Protein AF-A0A397FXL9-F1 (afdb_monomer_lite)

Structure (mmCIF, N/CA/C/O backbone):
data_AF-A0A397FXL9-F1
#
_entry.id   AF-A0A397FXL9-F1
#
loop_
_atom_site.group_PDB
_atom_site.id
_atom_site.type_symbol
_atom_site.label_atom_id
_atom_site.label_alt_id
_atom_site.label_comp_id
_atom_site.label_asym_id
_atom_site.label_entity_id
_atom_site.label_seq_id
_atom_site.pdbx_PDB_ins_code
_atom_site.Cartn_x
_atom_site.Cartn_y
_atom_site.Cartn_z
_atom_site.occupancy
_atom_site.B_iso_or_equiv
_atom_site.auth_seq_id
_atom_site.auth_comp_id
_atom_site.auth_asym_id
_atom_site.auth_atom_id
_atom_site.pdbx_PDB_model_num
ATOM 1 N N . MET A 1 1 ? 13.917 53.345 -38.073 1.00 45.22 1 MET A N 1
ATOM 2 C CA . MET A 1 1 ? 13.681 52.160 -37.223 1.00 45.22 1 MET A CA 1
ATOM 3 C C . MET A 1 1 ? 14.380 52.409 -35.897 1.00 45.22 1 MET A C 1
ATOM 5 O O . MET A 1 1 ? 15.598 52.529 -35.925 1.00 45.22 1 MET A O 1
ATOM 9 N N . PRO A 1 2 ? 13.649 52.619 -34.792 1.00 52.16 2 PRO A N 1
ATOM 10 C CA . PRO A 1 2 ? 14.261 52.795 -33.480 1.00 52.16 2 PRO A CA 1
ATOM 11 C C . PRO A 1 2 ? 14.625 51.429 -32.880 1.00 52.16 2 PRO A C 1
ATOM 13 O O . PRO A 1 2 ? 13.881 50.464 -33.050 1.00 52.16 2 PRO A O 1
ATOM 16 N N . ALA A 1 3 ? 15.785 51.359 -32.227 1.00 55.72 3 ALA A N 1
ATOM 17 C CA . ALA A 1 3 ? 16.211 50.206 -31.443 1.00 55.72 3 ALA A CA 1
ATOM 18 C C . ALA A 1 3 ? 15.435 50.159 -30.113 1.00 55.72 3 ALA A C 1
ATOM 20 O O . ALA A 1 3 ? 15.142 51.196 -29.520 1.00 55.72 3 ALA A O 1
ATOM 21 N N . ASP A 1 4 ? 15.060 48.950 -29.705 1.00 58.12 4 ASP A N 1
ATOM 22 C CA . ASP A 1 4 ? 14.329 48.623 -28.481 1.00 58.12 4 ASP A CA 1
ATOM 23 C C . ASP A 1 4 ? 15.270 48.685 -27.263 1.00 58.12 4 ASP A C 1
ATOM 25 O O . ASP A 1 4 ? 16.106 47.806 -27.070 1.00 58.12 4 ASP A O 1
ATOM 29 N N . ASP A 1 5 ? 15.135 49.744 -26.459 1.00 65.81 5 ASP A N 1
ATOM 30 C CA . ASP A 1 5 ? 15.946 50.016 -25.261 1.00 65.81 5 ASP A CA 1
ATOM 31 C C . ASP A 1 5 ? 15.221 49.631 -23.949 1.00 65.81 5 ASP A C 1
ATOM 33 O O . ASP A 1 5 ? 15.460 50.212 -22.887 1.00 65.81 5 ASP A O 1
ATOM 37 N N . SER A 1 6 ? 14.320 48.646 -23.980 1.00 59.00 6 SER A N 1
ATOM 38 C CA . SER A 1 6 ? 13.475 48.293 -22.826 1.00 59.00 6 SER A CA 1
ATOM 39 C C . SER A 1 6 ? 14.170 47.538 -21.674 1.00 59.00 6 SER A C 1
ATOM 41 O O . SER A 1 6 ? 13.500 47.163 -20.716 1.00 59.00 6 SER A O 1
ATOM 43 N N . ASN A 1 7 ? 15.497 47.346 -21.691 1.00 55.75 7 ASN A N 1
ATOM 44 C CA . ASN A 1 7 ? 16.215 46.615 -20.628 1.00 55.75 7 ASN A CA 1
ATOM 45 C C . ASN A 1 7 ? 17.626 47.150 -20.300 1.00 55.75 7 ASN A C 1
ATOM 47 O O . ASN A 1 7 ? 18.574 46.382 -20.138 1.00 55.75 7 ASN A O 1
ATOM 51 N N . LEU A 1 8 ? 17.791 48.469 -20.153 1.00 51.19 8 LEU A N 1
ATOM 52 C CA . LEU A 1 8 ? 19.055 49.055 -19.682 1.00 51.19 8 LEU A CA 1
ATOM 53 C C . LEU A 1 8 ? 18.906 49.733 -18.316 1.00 51.19 8 LEU A C 1
ATOM 55 O O . LEU A 1 8 ? 18.408 50.851 -18.200 1.00 51.19 8 LEU A O 1
ATOM 59 N N . VAL A 1 9 ? 19.423 49.071 -17.279 1.00 55.09 9 VAL A N 1
ATOM 60 C CA . VAL A 1 9 ? 19.578 49.638 -15.932 1.00 55.09 9 VAL A CA 1
ATOM 61 C C . VAL A 1 9 ? 20.903 50.404 -15.869 1.00 55.09 9 VAL A C 1
ATOM 63 O O . VAL A 1 9 ? 21.972 49.826 -16.055 1.00 55.09 9 VAL A O 1
ATOM 66 N N . ARG A 1 10 ? 20.851 51.719 -15.616 1.00 65.50 10 ARG A N 1
ATOM 67 C CA . ARG A 1 10 ? 22.039 52.585 -15.493 1.00 65.50 10 ARG A CA 1
ATOM 68 C C . ARG A 1 10 ? 22.239 53.001 -14.035 1.00 65.50 10 ARG A C 1
ATOM 70 O O . ARG A 1 10 ? 21.381 53.665 -13.462 1.00 65.50 10 ARG A O 1
ATOM 77 N N . HIS A 1 11 ? 23.385 52.653 -13.450 1.00 50.22 11 HIS A N 1
ATOM 78 C CA . HIS A 1 11 ? 23.774 53.076 -12.100 1.00 50.22 11 HIS A CA 1
ATOM 79 C C . HIS A 1 11 ? 24.731 54.280 -12.134 1.00 50.22 11 HIS A C 1
ATOM 81 O O . HIS A 1 11 ? 25.592 54.378 -13.009 1.00 50.22 11 HIS A O 1
ATOM 87 N N . ARG A 1 12 ? 24.590 55.194 -11.163 1.00 49.50 12 ARG A N 1
ATOM 88 C CA . ARG A 1 12 ? 25.445 56.386 -11.002 1.00 49.50 12 ARG A CA 1
ATOM 89 C C . ARG A 1 12 ? 26.799 56.005 -10.385 1.00 49.50 12 ARG A C 1
ATOM 91 O O . ARG A 1 12 ? 26.847 55.209 -9.448 1.00 49.50 12 ARG A O 1
ATOM 98 N N . ARG A 1 13 ? 27.895 56.576 -10.899 1.00 55.00 13 ARG A N 1
ATOM 99 C CA . ARG A 1 13 ? 29.269 56.348 -10.417 1.00 55.00 13 ARG A CA 1
ATOM 100 C C . ARG A 1 13 ? 29.468 57.073 -9.074 1.00 55.00 13 ARG A C 1
ATOM 102 O O . ARG A 1 13 ? 29.169 58.253 -8.957 1.00 55.00 13 ARG A O 1
ATOM 109 N N . ARG A 1 14 ? 29.930 56.349 -8.052 1.00 53.56 14 ARG A N 1
ATOM 110 C CA . ARG A 1 14 ? 29.998 56.773 -6.639 1.00 53.56 14 ARG A CA 1
ATOM 111 C C . ARG A 1 14 ? 31.252 57.614 -6.314 1.00 53.56 14 ARG A C 1
ATOM 113 O O . ARG A 1 14 ? 31.944 57.296 -5.357 1.00 53.56 14 ARG A O 1
ATOM 120 N N . LEU A 1 15 ? 31.598 58.609 -7.132 1.00 55.91 15 LEU A N 1
ATOM 121 C CA . LEU A 1 15 ? 32.841 59.387 -6.955 1.00 55.91 15 LEU A CA 1
ATOM 122 C C . LEU A 1 15 ? 32.700 60.907 -7.166 1.00 55.91 15 LEU A C 1
ATOM 124 O O . LEU A 1 15 ? 33.708 61.598 -7.163 1.00 55.91 15 LEU A O 1
ATOM 128 N N . ASP A 1 16 ? 31.473 61.432 -7.256 1.00 57.41 16 ASP A N 1
ATOM 129 C CA . ASP A 1 16 ? 31.221 62.866 -7.497 1.00 57.41 16 ASP A CA 1
ATOM 130 C C . ASP A 1 16 ? 30.593 63.593 -6.284 1.00 57.41 16 ASP A C 1
ATOM 132 O O . ASP A 1 16 ? 29.887 64.584 -6.445 1.00 57.41 16 ASP A O 1
ATOM 136 N N . LEU A 1 17 ? 30.794 63.095 -5.060 1.00 59.16 17 LEU A N 1
ATOM 137 C CA . LEU A 1 17 ? 30.312 63.744 -3.831 1.00 59.16 17 LEU A CA 1
ATOM 138 C C . LEU A 1 17 ? 31.457 63.850 -2.826 1.00 59.16 17 LEU A C 1
ATOM 140 O O . LEU A 1 17 ? 31.463 63.164 -1.809 1.00 59.16 17 LEU A O 1
ATOM 144 N N . ASP A 1 18 ? 32.434 64.686 -3.151 1.00 55.19 18 ASP A N 1
ATOM 145 C CA . ASP A 1 18 ? 33.393 65.198 -2.176 1.00 55.19 18 ASP A CA 1
ATOM 146 C C . ASP A 1 18 ? 33.528 66.714 -2.382 1.00 55.19 18 ASP A C 1
ATOM 148 O O . ASP A 1 18 ? 34.288 67.155 -3.250 1.00 55.19 18 ASP A O 1
ATOM 152 N N . PRO A 1 19 ? 32.723 67.541 -1.692 1.00 54.00 19 PRO A N 1
ATOM 153 C CA . PRO A 1 19 ? 33.048 68.943 -1.531 1.00 54.00 19 PRO A CA 1
ATOM 154 C C . PRO A 1 19 ? 34.065 69.039 -0.394 1.00 54.00 19 PRO A C 1
ATOM 156 O O . PRO A 1 19 ? 33.733 68.886 0.781 1.00 54.00 19 PRO A O 1
ATOM 159 N N . GLY A 1 20 ? 35.323 69.236 -0.779 1.00 47.94 20 GLY A N 1
ATOM 160 C CA . GLY A 1 20 ? 36.400 69.512 0.154 1.00 47.94 20 GLY A CA 1
ATOM 161 C C . GLY A 1 20 ? 36.176 70.803 0.944 1.00 47.94 20 GLY A C 1
ATOM 162 O O . GLY A 1 20 ? 35.567 71.739 0.439 1.00 47.94 20 GLY A O 1
ATOM 163 N N . ASN A 1 21 ? 36.748 70.793 2.150 1.00 50.12 21 ASN A N 1
ATOM 164 C CA . ASN A 1 21 ? 37.129 71.908 3.018 1.00 50.12 21 ASN A CA 1
ATOM 165 C C . ASN A 1 21 ? 36.200 73.121 3.082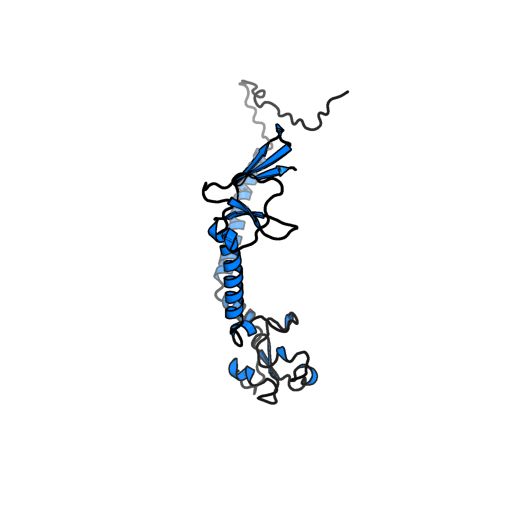 1.00 50.12 21 ASN A C 1
ATOM 167 O O . ASN A 1 21 ? 36.328 74.009 2.251 1.00 50.12 21 ASN A O 1
ATOM 171 N N . ASP A 1 22 ? 35.489 73.233 4.204 1.00 45.16 22 ASP A N 1
ATOM 172 C CA . ASP A 1 22 ? 35.195 74.515 4.840 1.00 45.16 22 ASP A CA 1
ATOM 173 C C . ASP A 1 22 ? 35.445 74.358 6.355 1.00 45.16 22 ASP A C 1
ATOM 175 O O . ASP A 1 22 ? 34.623 73.815 7.095 1.00 45.16 22 ASP A O 1
ATOM 179 N N . ASP A 1 23 ? 36.632 74.783 6.801 1.00 55.59 23 ASP A N 1
ATOM 180 C CA . ASP A 1 23 ? 36.770 75.385 8.126 1.00 55.59 23 ASP A CA 1
ATOM 181 C C . ASP A 1 23 ? 35.883 76.636 8.106 1.00 55.59 23 ASP A C 1
ATOM 183 O O . ASP A 1 23 ? 36.100 77.500 7.262 1.00 55.59 23 ASP A O 1
ATOM 187 N N . ASP A 1 24 ? 34.858 76.692 8.957 1.00 45.66 24 ASP A N 1
ATOM 188 C CA . ASP A 1 24 ? 34.503 77.870 9.758 1.00 45.66 24 ASP A CA 1
ATOM 189 C C . ASP A 1 24 ? 33.121 77.704 10.421 1.00 45.66 24 ASP A C 1
ATOM 191 O O . ASP A 1 24 ? 32.094 77.501 9.773 1.00 45.66 24 ASP A O 1
ATOM 195 N N . ASN A 1 25 ? 33.120 77.947 11.734 1.00 42.09 25 ASN A N 1
ATOM 196 C CA . ASN A 1 25 ? 32.020 78.501 12.524 1.00 42.09 25 ASN A CA 1
ATOM 197 C C . ASN A 1 25 ? 30.937 77.532 13.050 1.00 42.09 25 ASN A C 1
ATOM 199 O O . ASN A 1 25 ? 29.813 77.423 12.561 1.00 42.09 25 ASN A O 1
ATOM 203 N N . ASP A 1 26 ? 31.306 76.917 14.166 1.00 52.62 26 ASP A N 1
ATOM 204 C CA . ASP A 1 26 ? 30.512 76.471 15.306 1.00 52.62 26 ASP A CA 1
ATOM 205 C C . ASP A 1 26 ? 29.333 77.399 15.669 1.00 52.62 26 ASP A C 1
ATOM 207 O O . ASP A 1 26 ? 29.394 78.264 16.540 1.00 52.62 26 ASP A O 1
ATOM 211 N N . GLY A 1 27 ? 28.189 77.136 15.039 1.00 49.75 27 GLY A N 1
ATOM 212 C CA . GLY A 1 27 ? 26.872 77.396 15.606 1.00 49.75 27 GLY A CA 1
ATOM 213 C C . GLY A 1 27 ? 26.213 76.065 15.938 1.00 49.75 27 GLY A C 1
ATOM 214 O O . GLY A 1 27 ? 25.856 75.320 15.029 1.00 49.75 27 GLY A O 1
ATOM 215 N N . VAL A 1 28 ? 26.053 75.753 17.226 1.00 57.31 28 VAL A N 1
ATOM 216 C CA . VAL A 1 28 ? 25.242 74.613 17.676 1.00 57.31 28 VAL A CA 1
ATOM 217 C C . VAL A 1 28 ? 23.811 74.835 17.184 1.00 57.31 28 VAL A C 1
ATOM 219 O O . VAL A 1 28 ? 23.067 75.646 17.732 1.00 57.31 28 VAL A O 1
ATOM 222 N N . VAL A 1 29 ? 23.450 74.142 16.109 1.00 57.12 29 VAL A N 1
ATOM 223 C CA . VAL A 1 29 ? 22.066 73.931 15.700 1.00 57.12 29 VAL A CA 1
ATOM 224 C C . VAL A 1 29 ? 21.694 72.576 16.277 1.00 57.12 29 VAL A C 1
ATOM 226 O O . VAL A 1 29 ? 22.202 71.560 15.809 1.00 57.12 29 VAL A O 1
ATOM 229 N N . GLU A 1 30 ? 20.849 72.556 17.305 1.00 56.56 30 GLU A N 1
ATOM 230 C CA . GLU A 1 30 ? 20.219 71.316 17.761 1.00 56.56 30 GLU A CA 1
ATOM 231 C C . GLU A 1 30 ? 19.482 70.705 16.564 1.00 56.56 30 GLU A C 1
ATOM 233 O O . GLU A 1 30 ? 18.561 71.302 15.994 1.00 56.56 30 GLU A O 1
ATOM 238 N N . THR A 1 31 ? 19.966 69.552 16.102 1.00 60.62 31 THR A N 1
ATOM 239 C CA . THR A 1 31 ? 19.345 68.843 14.986 1.00 60.62 31 THR A CA 1
ATOM 240 C C . THR A 1 31 ? 18.265 67.910 15.533 1.00 60.62 31 THR A C 1
ATOM 242 O O . THR A 1 31 ? 18.474 67.306 16.581 1.00 60.62 31 THR A O 1
ATOM 245 N N . PRO A 1 32 ? 17.146 67.689 14.816 1.00 58.47 32 PRO A N 1
ATOM 246 C CA . PRO A 1 32 ? 16.094 66.742 15.222 1.00 58.47 32 PRO A CA 1
ATOM 247 C C . PRO A 1 32 ? 16.544 65.277 15.384 1.00 58.47 32 PRO A C 1
ATOM 249 O O . PRO A 1 32 ? 15.714 64.403 15.624 1.00 58.47 32 PRO A O 1
ATOM 252 N N . LEU A 1 33 ? 17.828 64.986 15.158 1.00 58.81 33 LEU A N 1
ATOM 253 C CA . LEU A 1 33 ? 18.421 63.675 15.370 1.00 58.81 33 LEU A CA 1
ATOM 254 C C . LEU A 1 33 ? 18.677 63.423 16.861 1.00 58.81 33 LEU A C 1
ATOM 256 O O . LEU A 1 33 ? 18.361 62.319 17.292 1.00 58.81 33 LEU A O 1
ATOM 260 N N . ASP A 1 34 ? 19.089 64.430 17.647 1.00 61.75 34 ASP A N 1
ATOM 261 C CA . ASP A 1 34 ? 19.403 64.281 19.084 1.00 61.75 34 ASP A CA 1
ATOM 262 C C . ASP A 1 34 ? 18.190 63.797 19.908 1.00 61.75 34 ASP A C 1
ATOM 264 O O . ASP A 1 34 ? 18.305 62.875 20.718 1.00 61.75 34 ASP A O 1
ATOM 268 N N . ASP A 1 35 ? 16.989 64.313 19.619 1.00 65.06 35 ASP A N 1
ATOM 269 C CA . ASP A 1 35 ? 15.743 63.892 20.284 1.00 65.06 35 ASP A CA 1
ATOM 270 C C . ASP A 1 35 ? 15.418 62.404 20.049 1.00 65.06 35 ASP A C 1
ATOM 272 O O . ASP A 1 35 ? 14.833 61.723 20.900 1.00 65.06 35 ASP A O 1
ATOM 276 N N . ALA A 1 36 ? 15.777 61.880 18.873 1.00 67.56 36 ALA A N 1
ATOM 277 C CA . ALA A 1 36 ? 15.547 60.484 18.522 1.00 67.56 36 ALA A CA 1
ATOM 278 C C . ALA A 1 36 ? 16.545 59.555 19.226 1.00 67.56 36 ALA A C 1
ATOM 280 O O . ALA A 1 36 ? 16.184 58.429 19.578 1.00 67.56 36 ALA A O 1
ATOM 281 N N . GLU A 1 37 ? 17.773 60.013 19.464 1.00 70.44 37 GLU A N 1
ATOM 282 C CA . GLU A 1 37 ? 18.796 59.235 20.166 1.00 70.44 37 GLU A CA 1
ATOM 283 C C . GLU A 1 37 ? 18.433 59.097 21.646 1.00 70.44 37 GLU A C 1
ATOM 285 O O . GLU A 1 37 ? 18.468 57.987 22.181 1.00 70.44 37 GLU A O 1
ATOM 290 N N . ASP A 1 38 ? 17.959 60.173 22.277 1.00 72.38 38 ASP A N 1
ATOM 291 C CA . ASP A 1 38 ? 17.501 60.153 23.669 1.00 72.38 38 ASP A CA 1
ATOM 292 C C . ASP A 1 38 ? 16.297 59.228 23.871 1.00 72.38 38 ASP A C 1
ATOM 294 O O . ASP A 1 38 ? 16.240 58.468 24.844 1.00 72.38 38 ASP A O 1
ATOM 298 N N . LEU A 1 39 ? 15.358 59.203 22.921 1.00 70.81 39 LEU A N 1
ATOM 299 C CA . LEU A 1 39 ? 14.259 58.236 22.910 1.00 70.81 39 LEU A CA 1
ATOM 300 C C . LEU A 1 39 ? 14.781 56.795 22.784 1.00 70.81 39 LEU A C 1
ATOM 302 O O . LEU A 1 39 ? 14.348 55.904 23.517 1.00 70.81 39 LEU A O 1
ATOM 306 N N . VAL A 1 40 ? 15.735 56.529 21.895 1.00 81.88 40 VAL A N 1
ATOM 307 C CA . VAL A 1 40 ? 16.280 55.174 21.737 1.00 81.88 40 VAL A CA 1
ATOM 308 C C . VAL A 1 40 ? 17.011 54.733 23.005 1.00 81.88 40 VAL A C 1
ATOM 310 O O . VAL A 1 40 ? 16.721 53.654 23.518 1.00 81.88 40 VAL A O 1
ATOM 313 N N . TRP A 1 41 ? 17.895 55.552 23.568 1.00 80.00 41 TRP A N 1
ATOM 314 C CA . TRP A 1 41 ? 18.677 55.180 24.749 1.00 80.00 41 TRP A CA 1
ATOM 315 C C . TRP A 1 41 ? 17.849 55.097 26.041 1.00 80.00 41 TRP A C 1
ATOM 317 O O . TRP A 1 41 ? 18.211 54.331 26.935 1.00 80.00 41 TRP A O 1
ATOM 327 N N . THR A 1 42 ? 16.708 55.788 26.133 1.00 82.38 42 THR A N 1
ATOM 328 C CA . THR A 1 42 ? 15.774 55.659 27.270 1.00 82.38 42 THR A CA 1
ATOM 329 C C . THR A 1 42 ? 14.829 54.460 27.147 1.00 82.38 42 THR A C 1
ATOM 331 O O . THR A 1 42 ? 14.622 53.738 28.128 1.00 82.38 42 THR A O 1
ATOM 334 N N . TRP A 1 43 ? 14.275 54.188 25.962 1.00 88.38 43 TRP A N 1
ATOM 335 C CA . TRP A 1 43 ? 13.288 53.115 25.776 1.00 88.38 43 TRP A CA 1
ATOM 336 C C . TRP A 1 43 ? 13.905 51.745 25.469 1.00 88.38 43 TRP A C 1
ATOM 338 O O . TRP A 1 43 ? 13.322 50.722 25.834 1.00 88.38 43 TRP A O 1
ATOM 348 N N . LEU A 1 44 ? 15.093 51.687 24.860 1.00 88.00 44 LEU A N 1
ATOM 349 C CA . LEU A 1 44 ? 15.805 50.436 24.578 1.00 88.00 44 LEU A CA 1
ATOM 350 C C . LEU A 1 44 ? 16.086 49.587 25.836 1.00 88.00 44 LEU A C 1
ATOM 352 O O . LEU A 1 44 ? 15.763 48.396 25.809 1.00 88.00 44 LEU A O 1
ATOM 356 N N . PRO A 1 45 ? 16.618 50.123 26.956 1.00 93.25 45 PRO A N 1
ATOM 357 C CA . PRO A 1 45 ? 16.822 49.321 28.162 1.00 93.25 45 PRO A CA 1
ATOM 358 C C . PRO A 1 45 ? 15.497 48.843 28.769 1.00 93.25 45 PRO A C 1
ATOM 360 O O . PRO A 1 45 ? 15.413 47.699 29.214 1.00 93.25 45 PRO A O 1
ATOM 363 N N . LEU A 1 46 ? 14.438 49.660 28.731 1.00 91.06 46 LEU A N 1
ATOM 364 C CA . LEU A 1 46 ? 13.106 49.262 29.203 1.00 91.06 46 LEU A CA 1
ATOM 365 C C . LEU A 1 46 ? 12.521 48.120 28.361 1.00 91.06 46 LEU A C 1
ATOM 367 O O . LEU A 1 46 ? 11.979 47.162 28.915 1.00 91.06 46 LEU A O 1
ATOM 371 N N . ALA A 1 47 ? 12.679 48.176 27.038 1.00 92.50 47 ALA A N 1
ATOM 372 C CA . ALA A 1 47 ? 12.246 47.119 26.131 1.00 92.50 47 ALA A CA 1
ATOM 373 C C . ALA A 1 47 ? 13.031 45.814 26.349 1.00 92.50 47 ALA A C 1
ATOM 375 O O . ALA A 1 47 ? 12.436 44.735 26.374 1.00 92.50 47 ALA A O 1
ATOM 376 N N . LEU A 1 48 ? 14.348 45.897 26.570 1.00 93.38 48 LEU A N 1
ATOM 377 C CA . LEU A 1 48 ? 15.183 44.730 26.871 1.00 93.38 48 LEU A CA 1
ATOM 378 C C . LEU A 1 48 ? 14.825 44.094 28.220 1.00 93.38 48 LEU A C 1
ATOM 380 O O . LEU A 1 48 ? 14.757 42.869 28.315 1.00 93.38 48 LEU A O 1
ATOM 384 N N . VAL A 1 49 ? 14.536 44.901 29.247 1.00 95.25 49 VAL A N 1
ATOM 385 C CA . VAL A 1 49 ? 14.062 44.401 30.547 1.00 95.25 49 VAL A CA 1
ATOM 386 C C . VAL A 1 49 ? 12.692 43.736 30.406 1.00 95.25 49 VAL A C 1
ATOM 388 O O . VAL A 1 49 ? 12.503 42.630 30.909 1.00 95.25 49 VAL A O 1
ATOM 391 N N . ALA A 1 50 ? 11.751 44.346 29.679 1.00 95.12 50 ALA A N 1
ATOM 392 C CA . ALA A 1 50 ? 10.442 43.746 29.425 1.00 95.12 50 ALA A CA 1
ATOM 393 C C . ALA A 1 50 ? 10.565 42.405 28.683 1.00 95.12 50 ALA A C 1
ATOM 395 O O . ALA A 1 50 ? 9.938 41.418 29.073 1.00 95.12 50 ALA A O 1
ATOM 396 N N . PHE A 1 51 ? 11.426 42.337 27.664 1.00 95.19 51 PHE A N 1
ATOM 397 C CA . PHE A 1 51 ? 11.706 41.097 26.947 1.00 95.19 51 PHE A CA 1
ATOM 398 C C . PHE A 1 51 ? 12.332 40.034 27.860 1.00 95.19 51 PHE A C 1
ATOM 400 O O . PHE A 1 51 ? 11.904 38.882 27.832 1.00 95.19 51 PHE A O 1
ATOM 407 N N . ALA A 1 52 ? 13.285 40.411 28.718 1.00 94.75 52 ALA A N 1
ATOM 408 C CA . ALA A 1 52 ? 13.891 39.498 29.684 1.00 94.75 52 ALA A CA 1
ATOM 409 C C . ALA A 1 52 ? 12.864 38.959 30.691 1.00 94.75 52 ALA A C 1
ATOM 411 O O . ALA A 1 52 ? 12.868 37.766 30.980 1.00 94.75 52 ALA A O 1
ATOM 412 N N . VAL A 1 53 ? 11.939 39.793 31.178 1.00 95.81 53 VAL A N 1
ATOM 413 C CA . VAL A 1 53 ? 10.849 39.363 32.071 1.00 95.81 53 VAL A CA 1
ATOM 414 C C . VAL A 1 53 ? 9.911 38.385 31.366 1.00 95.81 53 VAL A C 1
ATOM 416 O O . VAL A 1 53 ? 9.552 37.364 31.949 1.00 95.81 53 VAL A O 1
ATOM 419 N N . VAL A 1 54 ? 9.550 38.643 30.107 1.00 94.94 54 VAL A N 1
ATOM 420 C CA . VAL A 1 54 ? 8.718 37.721 29.317 1.00 94.94 54 VAL A CA 1
ATOM 421 C C . VAL A 1 54 ? 9.454 36.405 29.059 1.00 94.94 54 VAL A C 1
ATOM 423 O O . VAL A 1 54 ? 8.879 35.337 29.263 1.00 94.94 54 VAL A O 1
ATOM 426 N N . ALA A 1 55 ? 10.729 36.453 28.670 1.00 92.62 55 ALA A N 1
ATOM 427 C CA . ALA A 1 55 ? 11.535 35.267 28.406 1.00 92.62 55 ALA A CA 1
ATOM 428 C C . ALA A 1 55 ? 11.729 34.424 29.675 1.00 92.62 55 ALA A C 1
ATOM 430 O O . ALA A 1 55 ? 11.451 33.226 29.660 1.00 92.62 55 ALA A O 1
ATOM 431 N N . LEU A 1 56 ? 12.109 35.041 30.796 1.00 91.31 56 LEU A N 1
ATOM 432 C CA . LEU A 1 56 ? 12.288 34.353 32.076 1.00 91.31 56 LEU A CA 1
ATOM 433 C C . LEU A 1 56 ? 10.960 33.870 32.665 1.00 91.31 56 LEU A C 1
ATOM 435 O O . LEU A 1 56 ? 10.908 32.767 33.197 1.00 91.31 56 LEU A O 1
ATOM 439 N N . GLY A 1 57 ? 9.875 34.633 32.524 1.00 89.19 57 GLY A N 1
ATOM 440 C CA . GLY A 1 57 ? 8.531 34.211 32.921 1.00 89.19 57 GLY A CA 1
ATOM 441 C C . GLY A 1 57 ? 8.039 33.021 32.099 1.00 89.19 57 GLY A C 1
ATOM 442 O O . GLY A 1 57 ? 7.517 32.059 32.658 1.00 89.19 57 GLY A O 1
ATOM 443 N N . SER A 1 58 ? 8.281 33.033 30.784 1.00 83.94 58 SER A N 1
ATOM 444 C CA . SER A 1 58 ? 7.982 31.895 29.911 1.00 83.94 58 SER A CA 1
ATOM 445 C C . SER A 1 58 ? 8.828 30.676 30.276 1.00 83.94 58 SER A C 1
ATOM 447 O O . SER A 1 58 ? 8.292 29.580 30.397 1.00 83.94 58 SER A O 1
ATOM 449 N N . MET A 1 59 ? 10.120 30.860 30.558 1.00 82.31 59 MET A N 1
ATOM 450 C CA . MET A 1 59 ? 11.019 29.787 30.970 1.00 82.31 59 MET A CA 1
ATOM 451 C C . MET A 1 59 ? 10.656 29.238 32.352 1.00 82.31 59 MET A C 1
ATOM 453 O O . MET A 1 59 ? 10.728 28.033 32.548 1.00 82.31 59 MET A O 1
ATOM 457 N N . TYR A 1 60 ? 10.200 30.073 33.286 1.00 84.25 60 TYR A N 1
ATOM 458 C CA . TYR A 1 60 ? 9.681 29.642 34.586 1.00 84.25 60 TYR A CA 1
ATOM 459 C C . TYR A 1 60 ? 8.371 28.858 34.437 1.00 84.25 60 TYR A C 1
ATOM 461 O O . TYR A 1 60 ? 8.214 27.796 35.036 1.00 84.25 60 TYR A O 1
ATOM 469 N N . PHE A 1 61 ? 7.463 29.316 33.572 1.00 75.75 61 PHE A N 1
ATOM 470 C CA . PHE A 1 61 ? 6.226 28.602 33.257 1.00 75.75 61 PHE A CA 1
ATOM 471 C C . PHE A 1 61 ? 6.500 27.248 32.578 1.00 75.75 61 PHE A C 1
ATOM 473 O O . PHE A 1 61 ? 5.868 26.246 32.905 1.00 75.75 61 PHE A O 1
ATOM 480 N N . ILE A 1 62 ? 7.496 27.193 31.687 1.00 68.06 62 ILE A N 1
ATOM 481 C CA . ILE A 1 62 ? 7.970 25.959 31.043 1.00 68.06 62 ILE A CA 1
ATOM 482 C C . ILE A 1 62 ? 8.763 25.078 32.026 1.00 68.06 62 ILE A C 1
ATOM 484 O O . ILE A 1 62 ? 8.701 23.860 31.928 1.00 68.06 62 ILE A O 1
ATOM 488 N N . SER A 1 63 ? 9.485 25.642 32.997 1.00 65.56 63 SER A N 1
ATOM 489 C CA . SER A 1 63 ? 10.250 24.882 33.999 1.00 65.56 63 SER A CA 1
ATOM 490 C C . SER A 1 63 ? 9.372 24.338 35.128 1.00 65.56 63 SER A C 1
ATOM 492 O O . SER A 1 63 ? 9.738 23.345 35.746 1.00 65.56 63 SER A O 1
ATOM 494 N N . SER A 1 64 ? 8.196 24.922 35.376 1.00 61.91 64 SER A N 1
ATOM 495 C CA . SER A 1 64 ? 7.182 24.402 36.308 1.00 61.91 64 SER A CA 1
ATOM 496 C C . SER A 1 64 ? 6.432 23.161 35.765 1.00 61.91 64 SER A C 1
ATOM 498 O O . SER A 1 64 ? 5.407 22.749 36.316 1.00 61.91 64 SER A O 1
ATOM 500 N N . HIS A 1 65 ? 6.911 22.564 34.668 1.00 58.34 65 HIS A N 1
ATOM 501 C CA . HIS A 1 65 ? 6.247 21.534 33.861 1.00 58.34 65 HIS A CA 1
ATOM 502 C C . HIS A 1 65 ? 6.288 20.109 34.433 1.00 58.34 65 HIS A C 1
ATOM 504 O O . HIS A 1 65 ? 5.811 19.194 33.766 1.00 58.34 65 HIS A O 1
ATOM 510 N N . ASP A 1 66 ? 6.698 19.879 35.682 1.00 57.97 66 ASP A N 1
ATOM 511 C CA . ASP A 1 66 ? 6.476 18.559 36.307 1.00 57.97 66 ASP A CA 1
ATOM 512 C C . ASP A 1 66 ? 4.988 18.129 36.266 1.00 57.97 66 ASP A C 1
ATOM 514 O O . ASP A 1 66 ? 4.668 16.942 36.298 1.00 57.97 66 ASP A O 1
ATOM 518 N N . HIS A 1 67 ? 4.057 19.074 36.073 1.00 55.59 67 HIS A N 1
ATOM 519 C CA . HIS A 1 67 ? 2.637 18.790 35.862 1.00 55.59 67 HIS A CA 1
ATOM 520 C C . HIS A 1 67 ? 2.206 18.549 34.403 1.00 55.59 67 HIS A C 1
ATOM 522 O O . HIS A 1 67 ? 1.252 17.802 34.185 1.00 55.59 67 HIS A O 1
ATOM 528 N N . MET A 1 68 ? 2.837 19.146 33.387 1.00 54.69 68 MET A N 1
ATOM 529 C CA . MET A 1 68 ? 2.275 19.137 32.023 1.00 54.69 68 MET A CA 1
ATOM 530 C C . MET A 1 68 ? 2.678 17.901 31.198 1.00 54.69 68 MET A C 1
ATOM 532 O O . MET A 1 68 ? 1.887 17.466 30.361 1.00 54.69 68 MET A O 1
ATOM 536 N N . THR A 1 69 ? 3.759 17.197 31.548 1.00 56.62 69 THR A N 1
ATOM 537 C CA . THR A 1 69 ? 4.035 15.828 31.057 1.00 56.62 69 THR A CA 1
ATOM 538 C C . THR A 1 69 ? 2.937 14.843 31.473 1.00 56.62 69 THR A C 1
ATOM 540 O O . THR A 1 69 ? 2.508 14.021 30.662 1.00 56.62 69 THR A O 1
ATOM 543 N N . SER A 1 70 ? 2.421 14.955 32.703 1.00 61.12 70 SER A N 1
ATOM 544 C CA . SER A 1 70 ? 1.293 14.146 33.194 1.00 61.12 70 SER A CA 1
ATOM 545 C C . SER A 1 70 ? -0.006 14.434 32.427 1.00 61.12 70 SER A C 1
ATOM 547 O O . SER A 1 70 ? -0.726 13.503 32.049 1.00 61.12 70 SER A O 1
ATOM 549 N N . TYR A 1 71 ? -0.275 15.708 32.110 1.00 56.59 71 TYR A N 1
ATOM 550 C CA . TYR A 1 71 ? -1.433 16.102 31.298 1.00 56.59 71 TYR A CA 1
ATOM 551 C C . TYR A 1 71 ? -1.336 15.596 29.853 1.00 56.59 71 TYR A C 1
ATOM 553 O O . TYR A 1 71 ? -2.291 15.021 29.340 1.00 56.59 71 TYR A O 1
ATOM 561 N N . PHE A 1 72 ? -0.179 15.712 29.198 1.00 58.50 72 PHE A N 1
ATOM 562 C CA . PHE A 1 72 ? -0.010 15.160 27.850 1.00 58.50 72 PHE A CA 1
ATOM 563 C C . PHE A 1 72 ? -0.111 13.631 27.835 1.00 58.50 72 PHE A C 1
ATOM 565 O O . PHE A 1 72 ? -0.744 13.070 26.942 1.00 58.50 72 PHE A O 1
ATOM 572 N N . HIS A 1 73 ? 0.412 12.940 28.853 1.00 56.44 73 HIS A N 1
ATOM 573 C CA . HIS A 1 73 ? 0.242 11.492 28.964 1.00 56.44 73 HIS A CA 1
ATOM 574 C C . HIS A 1 73 ? -1.239 11.104 29.143 1.00 56.44 73 HIS A C 1
ATOM 576 O O . HIS A 1 73 ? -1.714 10.180 28.489 1.00 56.44 73 HIS A O 1
ATOM 582 N N . THR A 1 74 ? -2.006 11.838 29.956 1.00 56.06 74 THR A N 1
ATOM 583 C CA . THR A 1 74 ? -3.455 11.605 30.131 1.00 56.06 74 THR A CA 1
ATOM 584 C C . THR A 1 74 ? -4.309 12.003 28.925 1.00 56.06 74 THR A C 1
ATOM 586 O O . THR A 1 74 ? -5.397 11.464 28.770 1.00 56.06 74 THR A O 1
ATOM 589 N N . ILE A 1 75 ? -3.832 12.886 28.045 1.00 58.94 75 ILE A N 1
ATOM 590 C CA . ILE A 1 75 ? -4.528 13.255 26.801 1.00 58.94 75 ILE A CA 1
ATOM 591 C C . ILE A 1 75 ? -4.212 12.266 25.662 1.00 58.94 75 ILE A C 1
ATOM 593 O O . ILE A 1 75 ? -5.068 12.011 24.816 1.00 58.94 75 ILE A O 1
ATOM 597 N N . HIS A 1 76 ? -3.016 11.665 25.641 1.00 54.47 76 HIS A N 1
ATOM 598 C CA . HIS A 1 76 ? -2.654 10.644 24.648 1.00 54.47 76 HIS A CA 1
ATOM 599 C C . HIS A 1 76 ? -3.269 9.271 24.935 1.00 54.47 76 HIS A C 1
ATOM 601 O O . HIS A 1 76 ? -3.659 8.565 24.002 1.00 54.47 76 HIS A O 1
ATOM 607 N N . HIS A 1 77 ? -3.412 8.898 26.209 1.00 56.06 77 HIS A N 1
ATOM 608 C CA . HIS A 1 77 ? -4.280 7.788 26.597 1.00 56.06 77 HIS A CA 1
ATOM 609 C C . HIS A 1 77 ? -5.706 8.320 26.611 1.00 56.06 77 HIS A C 1
ATOM 611 O O . HIS A 1 77 ? -6.155 8.814 27.639 1.00 56.06 77 HIS A O 1
ATOM 617 N N . GLY A 1 78 ? -6.388 8.272 25.460 1.00 50.03 78 GLY A N 1
ATOM 618 C CA . GLY A 1 78 ? -7.788 8.692 25.330 1.00 50.03 78 GLY A CA 1
ATOM 619 C C . GLY A 1 78 ? -8.653 8.222 26.513 1.00 50.03 78 GLY A C 1
ATOM 620 O O . GLY A 1 78 ? -8.304 7.232 27.162 1.00 50.03 78 GLY A O 1
ATOM 621 N N . PRO A 1 79 ? -9.758 8.924 26.823 1.00 53.31 79 PRO A N 1
ATOM 622 C CA . PRO A 1 79 ? -10.469 8.798 28.092 1.00 53.31 79 PRO A CA 1
ATOM 623 C C . PRO A 1 79 ? -10.654 7.328 28.474 1.00 53.31 79 PRO A C 1
ATOM 625 O O . PRO A 1 79 ? -11.349 6.582 27.781 1.00 53.31 79 PRO A O 1
ATOM 628 N N . ARG A 1 80 ? -10.021 6.895 29.576 1.00 53.47 80 ARG A N 1
ATOM 629 C CA . ARG A 1 80 ? -10.413 5.637 30.216 1.00 53.47 80 ARG A CA 1
ATOM 630 C C . ARG A 1 80 ? -11.869 5.828 30.594 1.00 53.47 80 ARG A C 1
ATOM 632 O O . ARG A 1 80 ? -12.166 6.632 31.475 1.00 53.47 80 ARG A O 1
ATOM 639 N N . PHE A 1 81 ? -12.764 5.135 29.898 1.00 56.81 81 PHE A N 1
ATOM 640 C CA . PHE A 1 81 ? -14.148 5.029 30.324 1.00 56.81 81 PHE A CA 1
ATOM 641 C C . PHE A 1 81 ? -14.121 4.624 31.796 1.00 56.81 81 PHE A C 1
ATOM 643 O O . PHE A 1 81 ? -13.570 3.576 32.137 1.00 56.81 81 PHE A O 1
ATOM 650 N N . ILE A 1 82 ? -14.620 5.507 32.666 1.00 51.88 82 ILE A N 1
ATOM 651 C CA . ILE A 1 82 ? -14.791 5.202 34.081 1.00 51.88 82 ILE A CA 1
ATOM 652 C C . ILE A 1 82 ? -15.712 3.990 34.097 1.00 51.88 82 ILE A C 1
ATOM 654 O O . ILE A 1 82 ? -16.883 4.090 33.730 1.00 51.88 82 ILE A O 1
ATOM 658 N N . MET A 1 83 ? -15.147 2.827 34.417 1.00 54.50 83 MET A N 1
ATOM 659 C CA . MET A 1 83 ? -15.916 1.607 34.565 1.00 54.50 83 MET A CA 1
ATOM 660 C C . MET A 1 83 ? -16.931 1.873 35.669 1.00 54.50 83 MET A C 1
ATOM 662 O O . MET A 1 83 ? -16.563 2.080 36.823 1.00 54.50 83 MET A O 1
ATOM 666 N N . THR A 1 84 ? -18.207 1.937 35.300 1.00 56.09 84 THR A N 1
ATOM 667 C CA . THR A 1 84 ? -19.302 1.894 36.265 1.00 56.09 84 THR A CA 1
ATOM 668 C C . THR A 1 84 ? -19.133 0.632 37.101 1.00 56.09 84 THR A C 1
ATOM 670 O O . THR A 1 84 ? -18.861 -0.439 36.547 1.00 56.09 84 THR A O 1
ATOM 673 N N . ASP A 1 85 ? -19.249 0.794 38.416 1.00 45.78 85 ASP A N 1
ATOM 674 C CA . ASP A 1 85 ? -19.036 -0.229 39.437 1.00 45.78 85 ASP A CA 1
ATOM 675 C C . ASP A 1 85 ? -19.610 -1.596 39.003 1.00 45.78 85 ASP A C 1
ATOM 677 O O . ASP A 1 85 ? -20.810 -1.729 38.757 1.00 45.78 85 ASP A O 1
ATOM 681 N N . GLY A 1 86 ? -18.728 -2.585 38.799 1.00 57.16 86 GLY A N 1
ATOM 682 C CA . GLY A 1 86 ? -19.085 -3.954 38.394 1.00 57.16 86 GLY A CA 1
ATOM 683 C C . GLY A 1 86 ? -18.543 -4.468 37.048 1.00 57.16 86 GLY A C 1
ATOM 684 O O . GLY A 1 86 ? -18.642 -5.669 36.789 1.00 57.16 86 GLY A O 1
ATOM 685 N N . GLN A 1 87 ? -17.937 -3.639 36.190 1.00 57.09 87 GLN A N 1
ATOM 686 C CA . GLN A 1 87 ? -17.276 -4.129 34.965 1.00 57.09 87 GLN A CA 1
ATOM 687 C C . GLN A 1 87 ? -15.834 -4.579 35.261 1.00 57.09 87 GLN A C 1
ATOM 689 O O . GLN A 1 87 ? -14.990 -3.779 35.654 1.00 57.09 87 GLN A O 1
ATOM 694 N N . ARG A 1 88 ? -15.536 -5.874 35.077 1.00 60.88 88 ARG A N 1
ATOM 695 C CA . ARG A 1 88 ? -14.161 -6.406 35.129 1.00 60.88 88 ARG A CA 1
ATOM 696 C C . ARG A 1 88 ? -13.416 -6.001 33.856 1.00 60.88 88 ARG A C 1
ATOM 698 O O . ARG A 1 88 ? -13.891 -6.287 32.760 1.00 60.88 88 ARG A O 1
ATOM 705 N N . GLU A 1 89 ? -12.230 -5.408 33.989 1.00 66.06 89 GLU A N 1
ATOM 706 C CA . GLU A 1 89 ? -11.337 -5.174 32.849 1.00 66.06 89 GLU A CA 1
ATOM 707 C C . GLU A 1 89 ? -10.861 -6.518 32.284 1.00 66.06 89 GLU A C 1
ATOM 709 O O . GLU A 1 89 ? -10.023 -7.201 32.873 1.00 66.06 89 GLU A O 1
ATOM 714 N N . VAL A 1 90 ? -11.419 -6.920 31.141 1.00 75.56 90 VAL A N 1
ATOM 715 C CA . VAL A 1 90 ? -10.962 -8.098 30.400 1.00 75.56 90 VAL A CA 1
ATOM 716 C C . VAL A 1 90 ? -10.025 -7.624 29.300 1.00 75.56 90 VAL A C 1
ATOM 718 O O . VAL A 1 90 ? -10.445 -6.991 28.334 1.00 75.56 90 VAL A O 1
ATOM 721 N N . ARG A 1 91 ? -8.739 -7.935 29.451 1.00 79.62 91 ARG A N 1
ATOM 722 C CA . ARG A 1 91 ? -7.717 -7.653 28.442 1.00 79.62 91 ARG A CA 1
ATOM 723 C C . ARG A 1 91 ? -7.610 -8.863 27.524 1.00 79.62 91 ARG A C 1
ATOM 725 O O . ARG A 1 91 ? -7.255 -9.940 27.986 1.00 79.62 91 ARG A O 1
ATOM 732 N N . LEU A 1 92 ? -7.930 -8.686 26.247 1.00 84.12 92 LEU A N 1
ATOM 733 C CA . LEU A 1 92 ? -7.788 -9.736 25.240 1.00 84.12 92 LEU A CA 1
ATOM 734 C C . LEU A 1 92 ? -6.451 -9.580 24.522 1.00 84.12 92 LEU A C 1
ATOM 736 O O . LEU A 1 92 ? -6.117 -8.496 24.041 1.00 84.12 92 LEU A O 1
ATOM 740 N N . SER A 1 93 ? -5.690 -10.666 24.428 1.00 86.75 93 SER A N 1
ATOM 741 C CA . SER A 1 93 ? -4.530 -10.720 23.542 1.00 86.75 93 SER A CA 1
ATOM 742 C C . SER A 1 93 ? -4.964 -10.751 22.072 1.00 86.75 93 SER A C 1
ATOM 744 O O . SER A 1 93 ? -6.098 -11.095 21.736 1.00 86.75 93 SER A O 1
ATOM 746 N N . ARG A 1 94 ? -4.033 -10.438 21.163 1.00 85.62 94 ARG A N 1
ATOM 747 C CA . ARG A 1 94 ? -4.283 -10.475 19.711 1.00 85.62 94 ARG A CA 1
ATOM 748 C C . ARG A 1 94 ? -4.762 -11.857 19.239 1.00 85.62 94 ARG A C 1
ATOM 750 O O . ARG A 1 94 ? -5.649 -11.942 18.399 1.00 85.62 94 ARG A O 1
ATOM 757 N N . GLN A 1 95 ? -4.199 -12.929 19.799 1.00 85.44 95 GLN A N 1
ATOM 758 C CA . GLN A 1 95 ? -4.570 -14.309 19.466 1.00 85.44 95 GLN A CA 1
ATOM 759 C C . GLN A 1 95 ? -5.952 -14.676 20.011 1.00 85.44 95 GLN A C 1
ATOM 761 O O . GLN A 1 95 ? -6.752 -15.295 19.315 1.00 85.44 95 GLN A O 1
ATOM 766 N N . GLU A 1 96 ? -6.265 -14.262 21.239 1.00 87.06 96 GLU A N 1
ATOM 767 C CA . GLU A 1 96 ? -7.590 -14.498 21.811 1.00 87.06 96 GLU A CA 1
ATOM 768 C C . GLU A 1 96 ? -8.667 -13.727 21.056 1.00 87.06 96 GLU A C 1
ATOM 770 O O . GLU A 1 96 ? -9.727 -14.290 20.792 1.00 87.06 96 GLU A O 1
ATOM 775 N N . LEU A 1 97 ? -8.395 -12.478 20.665 1.00 89.81 97 LEU A N 1
ATOM 776 C CA . LEU A 1 97 ? -9.307 -11.667 19.864 1.00 89.81 97 LEU A CA 1
ATOM 777 C C . LEU A 1 97 ? -9.632 -12.344 18.523 1.00 89.81 97 LEU A C 1
ATOM 779 O O . LEU A 1 97 ? -10.801 -12.386 18.144 1.00 89.81 97 LEU A O 1
ATOM 783 N N . ALA A 1 98 ? -8.639 -12.956 17.870 1.00 88.81 98 ALA A N 1
ATOM 784 C CA . ALA A 1 98 ? -8.812 -13.650 16.592 1.00 88.81 98 ALA A CA 1
ATOM 785 C C . ALA A 1 98 ? -9.830 -14.802 16.645 1.00 88.81 98 ALA A C 1
ATOM 787 O O . ALA A 1 98 ? -10.495 -15.073 15.647 1.00 88.81 98 ALA A O 1
ATOM 788 N N . SER A 1 99 ? -10.018 -15.426 17.815 1.00 89.69 99 SER A N 1
ATOM 789 C CA . SER A 1 99 ? -11.028 -16.479 18.009 1.00 89.69 99 SER A CA 1
ATOM 790 C C . SER A 1 99 ? -12.479 -15.971 18.009 1.00 89.69 99 SER A C 1
ATOM 792 O O . SER A 1 99 ? -13.411 -16.765 17.925 1.00 89.69 99 SER A O 1
ATOM 794 N N . TYR A 1 100 ? -12.708 -14.658 18.112 1.00 90.81 100 TYR A N 1
ATOM 795 C CA . TYR A 1 100 ? -14.043 -14.042 18.143 1.00 90.81 100 TYR A CA 1
ATOM 796 C C . TYR A 1 100 ? -14.471 -13.541 16.755 1.00 90.81 100 TYR A C 1
ATOM 798 O O . TYR A 1 100 ? -14.826 -12.375 16.576 1.00 90.81 100 TYR A O 1
ATOM 806 N N . ASN A 1 101 ? -14.402 -14.438 15.768 1.00 87.56 101 ASN A N 1
ATOM 807 C CA . ASN A 1 101 ? -14.647 -14.184 14.343 1.00 87.56 101 ASN A CA 1
ATOM 808 C C . ASN A 1 101 ? -16.035 -14.638 13.839 1.00 87.56 101 ASN A C 1
ATOM 810 O O . ASN A 1 101 ? -16.329 -14.503 12.651 1.00 87.56 101 ASN A O 1
ATOM 814 N N . GLY A 1 102 ? -16.890 -15.183 14.711 1.00 85.56 102 GLY A N 1
ATOM 815 C CA . GLY A 1 102 ? -18.196 -15.736 14.333 1.00 85.56 102 GLY A CA 1
ATOM 816 C C . GLY A 1 102 ? -18.156 -17.163 13.779 1.00 85.56 102 GLY A C 1
ATOM 817 O O . GLY A 1 102 ? -19.215 -17.701 13.463 1.00 85.56 102 GLY A O 1
ATOM 818 N N . VAL A 1 103 ? -16.967 -17.760 13.640 1.00 85.06 103 VAL A N 1
ATOM 819 C CA . VAL A 1 103 ? -16.754 -19.138 13.166 1.00 85.06 103 VAL A CA 1
ATOM 820 C C . VAL A 1 103 ? -16.291 -20.021 14.321 1.00 85.06 103 VAL A C 1
ATOM 822 O O . VAL A 1 103 ? -16.970 -20.989 14.649 1.00 85.06 103 VAL A O 1
ATOM 825 N N . ASP A 1 104 ? -15.180 -19.659 14.971 1.00 86.38 104 ASP A N 1
ATOM 826 C CA . ASP A 1 104 ? -14.633 -20.420 16.104 1.00 86.38 104 ASP A CA 1
ATOM 827 C C . ASP A 1 104 ? -15.478 -20.202 17.363 1.00 86.38 104 ASP A C 1
ATOM 829 O O 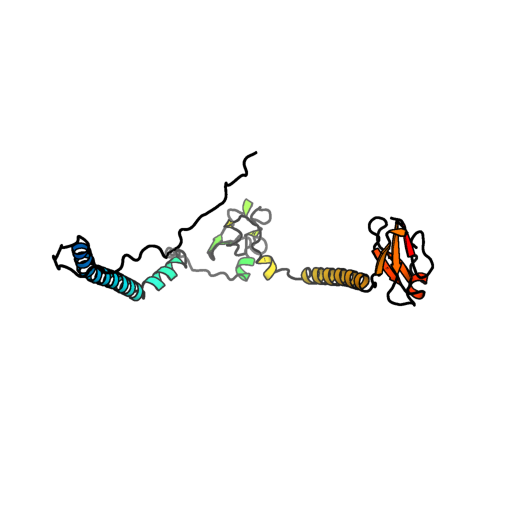. ASP A 1 104 ? -15.810 -21.132 18.100 1.00 86.38 104 ASP A O 1
ATOM 833 N N . LYS A 1 105 ? -15.865 -18.944 17.593 1.00 86.94 105 LYS A N 1
ATOM 834 C CA . LYS A 1 105 ? -16.824 -18.535 18.619 1.00 86.94 105 LYS A CA 1
ATOM 835 C C . LYS A 1 105 ? -17.985 -17.816 17.955 1.00 86.94 105 LYS A C 1
ATOM 837 O O . LYS A 1 105 ? -17.792 -17.047 17.021 1.00 86.94 105 LYS A O 1
ATOM 842 N N . SER A 1 106 ? -19.188 -18.001 18.493 1.00 86.94 106 SER A N 1
ATOM 843 C CA . SER A 1 106 ? -20.408 -17.364 17.976 1.00 86.94 106 SER A CA 1
ATOM 844 C C . SER A 1 106 ? -20.435 -15.841 18.141 1.00 86.94 106 SER A C 1
ATOM 846 O O . SER A 1 106 ? -21.217 -15.164 17.476 1.00 86.94 106 SER A O 1
ATOM 848 N N . LYS A 1 107 ? -19.593 -15.294 19.024 1.00 90.94 107 LYS A N 1
ATOM 849 C CA . LYS A 1 107 ? -19.483 -13.855 19.261 1.00 90.94 107 LYS A CA 1
ATOM 850 C C . LYS A 1 107 ? -18.588 -13.170 18.232 1.00 90.94 107 LYS A C 1
ATOM 852 O O . LYS A 1 107 ? -17.561 -13.716 17.832 1.00 90.94 107 LYS A O 1
ATOM 857 N N . LEU A 1 108 ? -18.967 -11.945 17.877 1.00 93.31 108 LEU A N 1
ATOM 858 C CA . LEU A 1 108 ? -18.250 -11.082 16.941 1.00 93.31 108 LEU A CA 1
ATOM 859 C C . LEU A 1 108 ? -17.642 -9.909 17.703 1.00 93.31 108 LEU A C 1
ATOM 861 O O . LEU A 1 108 ? -18.379 -9.051 18.192 1.00 93.31 108 LEU A O 1
ATOM 865 N N . TYR A 1 109 ? -16.314 -9.863 17.796 1.00 93.75 109 TYR A N 1
ATOM 866 C CA . TYR A 1 109 ? -15.606 -8.762 18.450 1.00 93.75 109 TYR A CA 1
ATOM 867 C C . TYR A 1 109 ? -14.878 -7.881 17.438 1.00 93.75 109 TYR A C 1
ATOM 869 O O . TYR A 1 109 ? -14.158 -8.368 16.569 1.00 93.75 109 TYR A O 1
ATOM 877 N N . LEU A 1 110 ? -15.057 -6.571 17.581 1.00 91.88 110 LEU A N 1
ATOM 878 C CA . LEU A 1 110 ? -14.437 -5.536 16.760 1.00 91.88 110 LEU A CA 1
ATOM 879 C C . LEU A 1 110 ? -13.485 -4.722 17.631 1.00 91.88 110 LEU A C 1
ATOM 881 O O . LEU A 1 110 ? -13.921 -4.170 18.638 1.00 91.88 110 LEU A O 1
ATOM 885 N N . ALA A 1 111 ? -12.210 -4.629 17.253 1.00 90.50 111 ALA A N 1
ATOM 886 C CA . ALA A 1 111 ? -11.234 -3.832 17.988 1.00 90.50 111 ALA A CA 1
ATOM 887 C C . ALA A 1 111 ? -10.870 -2.541 17.241 1.00 90.50 111 ALA A C 1
ATOM 889 O O . ALA A 1 111 ? -10.448 -2.582 16.083 1.00 90.50 111 ALA A O 1
ATOM 890 N N . ILE A 1 112 ? -11.047 -1.397 17.912 1.00 87.94 112 ILE A N 1
ATOM 891 C CA . ILE A 1 112 ? -10.741 -0.054 17.404 1.00 87.94 112 ILE A CA 1
ATOM 892 C C . ILE A 1 112 ? -10.083 0.756 18.524 1.00 87.94 112 ILE A C 1
ATOM 894 O O . ILE A 1 112 ? -10.600 0.844 19.632 1.00 87.94 112 ILE A O 1
ATOM 898 N N . LEU A 1 113 ? -8.939 1.360 18.220 1.00 85.44 113 LEU A N 1
ATOM 899 C CA . LEU A 1 113 ? -8.083 2.142 19.113 1.00 85.44 113 LEU A CA 1
ATOM 900 C C . LEU A 1 113 ? -7.758 1.404 20.425 1.00 85.44 113 LEU A C 1
ATOM 902 O O . LEU A 1 113 ? -7.741 1.999 21.500 1.00 85.44 113 LEU A O 1
ATOM 906 N N . GLY A 1 114 ? -7.525 0.089 20.337 1.00 81.94 114 GLY A N 1
ATOM 907 C CA . GLY A 1 114 ? -7.250 -0.774 21.491 1.00 81.94 1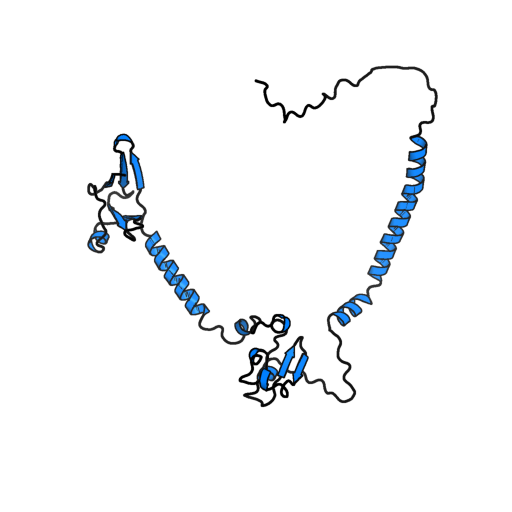14 GLY A CA 1
ATOM 908 C C . GLY A 1 114 ? -8.469 -1.118 22.357 1.00 81.94 114 GLY A C 1
ATOM 909 O O . GLY A 1 114 ? -8.314 -1.783 23.380 1.00 81.94 114 GLY A O 1
ATOM 910 N N . GLN A 1 115 ? -9.675 -0.702 21.963 1.00 85.19 115 GLN A N 1
ATOM 911 C CA . GLN A 1 115 ? -10.931 -1.038 22.635 1.00 85.19 115 GLN A CA 1
ATOM 912 C C . GLN A 1 115 ? -11.679 -2.114 21.857 1.00 85.19 115 GLN A C 1
ATOM 914 O O . GLN A 1 115 ? -11.728 -2.063 20.631 1.00 85.19 115 GLN A O 1
ATOM 919 N N . VAL A 1 116 ? -12.270 -3.077 22.565 1.00 89.88 116 VAL A N 1
ATOM 920 C CA . VAL A 1 116 ? -12.993 -4.203 21.963 1.00 89.88 116 VAL A CA 1
ATOM 921 C C . VAL A 1 116 ? -14.495 -4.035 22.176 1.00 89.88 116 VAL A C 1
ATOM 923 O O . VAL A 1 116 ? -14.955 -3.900 23.307 1.00 89.88 116 VAL A O 1
ATOM 926 N N . PHE A 1 117 ? -15.256 -4.089 21.087 1.00 89.31 117 PHE A N 1
ATOM 927 C CA . PHE A 1 117 ? -16.707 -3.946 21.059 1.00 89.31 117 PHE A CA 1
ATOM 928 C C . PHE A 1 117 ? -17.372 -5.269 20.668 1.00 89.31 117 PHE A C 1
ATOM 930 O O . PHE A 1 117 ? -16.976 -5.901 19.686 1.00 89.31 117 PHE A O 1
ATOM 937 N N . ASP A 1 118 ? -18.408 -5.670 21.411 1.00 91.94 118 ASP A N 1
ATOM 938 C CA . ASP A 1 118 ? -19.272 -6.795 21.036 1.00 91.94 118 ASP A CA 1
ATOM 939 C C . ASP A 1 118 ? -20.273 -6.323 19.973 1.00 91.94 118 ASP A C 1
ATOM 941 O O . ASP A 1 118 ? -21.217 -5.586 20.258 1.00 91.94 118 ASP A O 1
ATOM 945 N N . VAL A 1 119 ? -20.047 -6.737 18.727 1.00 92.88 119 VAL A N 1
ATOM 946 C CA . VAL A 1 119 ? -20.878 -6.380 17.568 1.00 92.88 119 VAL A CA 1
ATOM 947 C C . VAL A 1 119 ? -21.753 -7.545 17.112 1.00 92.88 119 VAL A C 1
ATOM 949 O O . VAL A 1 119 ? -22.262 -7.549 15.990 1.00 92.88 119 VAL A O 1
ATOM 952 N N . THR A 1 120 ? -21.982 -8.530 17.987 1.00 91.12 120 THR A N 1
ATOM 953 C CA . THR A 1 120 ? -22.782 -9.725 17.675 1.00 91.12 120 THR A CA 1
ATOM 954 C C . THR A 1 120 ? -24.210 -9.368 17.243 1.00 91.12 120 THR A C 1
ATOM 956 O O . THR A 1 120 ? -24.742 -9.971 16.312 1.00 91.12 120 THR A O 1
ATOM 959 N N . ALA A 1 121 ? -24.814 -8.325 17.826 1.00 91.38 121 ALA A N 1
ATOM 960 C CA . ALA A 1 121 ? -26.131 -7.823 17.409 1.00 91.38 121 ALA A CA 1
ATOM 961 C C . ALA A 1 121 ? -26.155 -7.330 15.945 1.00 91.38 121 ALA A C 1
ATOM 963 O O . ALA A 1 121 ? -27.180 -7.400 15.268 1.00 91.38 121 ALA A O 1
ATOM 964 N N . GLY A 1 122 ? -25.011 -6.875 15.429 1.00 91.25 122 GLY A N 1
ATOM 965 C CA . GLY A 1 122 ? -24.817 -6.410 14.058 1.00 91.25 122 GLY A CA 1
ATOM 966 C C . GLY A 1 122 ? -24.409 -7.511 13.075 1.00 91.25 122 GLY A C 1
ATOM 967 O O . GLY A 1 122 ? -23.776 -7.208 12.062 1.00 91.25 122 GLY A O 1
ATOM 968 N N . ALA A 1 123 ? -24.754 -8.778 13.332 1.00 90.62 123 ALA A N 1
ATOM 969 C CA . ALA A 1 123 ? -24.333 -9.929 12.522 1.00 90.62 123 ALA A CA 1
ATOM 970 C C . ALA A 1 123 ? -24.631 -9.796 11.014 1.00 90.62 123 ALA A C 1
ATOM 972 O O . ALA A 1 123 ? -23.890 -10.337 10.196 1.00 90.62 123 ALA A O 1
ATOM 973 N N . ARG A 1 124 ? -25.653 -9.024 10.617 1.00 92.50 124 ARG A N 1
ATOM 974 C CA . ARG A 1 124 ? -25.925 -8.706 9.200 1.00 92.50 124 ARG A CA 1
ATOM 975 C C . ARG A 1 124 ? -24.733 -8.027 8.506 1.00 92.50 124 ARG A C 1
ATOM 977 O O . ARG A 1 124 ? -24.474 -8.289 7.337 1.00 92.50 124 ARG A O 1
ATOM 984 N N . HIS A 1 125 ? -24.032 -7.144 9.212 1.00 91.00 125 HIS A N 1
ATOM 985 C CA . HIS A 1 125 ? -22.937 -6.334 8.675 1.00 91.00 125 HIS A CA 1
ATOM 986 C C . HIS A 1 125 ? -21.566 -6.928 8.990 1.00 91.00 125 HIS A C 1
ATOM 988 O O . HIS A 1 125 ? -20.671 -6.868 8.147 1.00 91.00 125 HIS A O 1
ATOM 994 N N . TYR A 1 126 ? -21.424 -7.515 10.177 1.00 91.62 126 TYR A N 1
ATOM 995 C CA . TYR A 1 126 ? -20.153 -7.985 10.727 1.00 91.62 126 TYR A CA 1
ATOM 996 C C . TYR A 1 126 ? -19.972 -9.507 10.676 1.00 91.62 126 TYR A C 1
ATOM 998 O O . TYR A 1 126 ? -18.871 -9.997 10.893 1.00 91.62 126 TYR A O 1
ATOM 1006 N N . GLY A 1 127 ? -21.031 -10.268 10.394 1.00 89.50 127 GLY A N 1
ATOM 1007 C CA . GLY A 1 127 ? -20.967 -11.726 10.338 1.00 89.50 127 GLY A CA 1
ATOM 1008 C C . GLY A 1 127 ? -20.190 -12.255 9.133 1.00 89.50 127 GLY A C 1
ATOM 1009 O O . GLY A 1 127 ? -19.675 -11.503 8.306 1.00 89.50 127 GLY A O 1
ATOM 1010 N N . VAL A 1 128 ? -20.158 -13.582 8.990 1.00 87.31 128 VAL A N 1
ATOM 1011 C CA . VAL A 1 128 ? -19.331 -14.281 7.986 1.00 87.31 128 VAL A CA 1
ATOM 1012 C C . VAL A 1 128 ? -19.606 -13.833 6.539 1.00 87.31 128 VAL A C 1
ATOM 1014 O O . VAL A 1 128 ? -18.700 -13.815 5.702 1.00 87.31 128 VAL A O 1
ATOM 1017 N N . ASN A 1 129 ? -20.843 -13.414 6.264 1.00 88.81 129 ASN A N 1
ATOM 1018 C CA . ASN A 1 129 ? -21.297 -12.927 4.958 1.00 88.81 129 ASN A CA 1
ATOM 1019 C C . ASN A 1 129 ? -21.504 -11.400 4.915 1.00 88.81 129 ASN A C 1
ATOM 1021 O O . ASN A 1 129 ? -22.051 -10.875 3.949 1.00 88.81 129 ASN A O 1
ATOM 1025 N N . GLY A 1 130 ? -21.110 -10.683 5.967 1.00 88.19 130 GLY A N 1
ATOM 1026 C CA . GLY A 1 130 ? -21.269 -9.239 6.077 1.00 88.19 130 GLY A CA 1
ATOM 1027 C C . GLY A 1 130 ? -20.153 -8.462 5.373 1.00 88.19 130 GLY A C 1
ATOM 1028 O O . GLY A 1 130 ? -19.006 -8.907 5.297 1.00 88.19 130 GLY A O 1
ATOM 1029 N N . ALA A 1 131 ? -20.467 -7.259 4.885 1.00 87.88 131 ALA A N 1
ATOM 1030 C CA . ALA A 1 131 ? -19.494 -6.389 4.214 1.00 87.88 131 ALA A CA 1
ATOM 1031 C C . ALA A 1 131 ? -18.298 -6.009 5.116 1.00 87.88 131 ALA A C 1
ATOM 1033 O O . ALA A 1 131 ? -17.174 -5.855 4.630 1.00 87.88 131 ALA A O 1
ATOM 1034 N N . TYR A 1 132 ? -18.528 -5.918 6.430 1.00 88.56 132 TYR A N 1
ATOM 1035 C CA . TYR A 1 132 ? -17.554 -5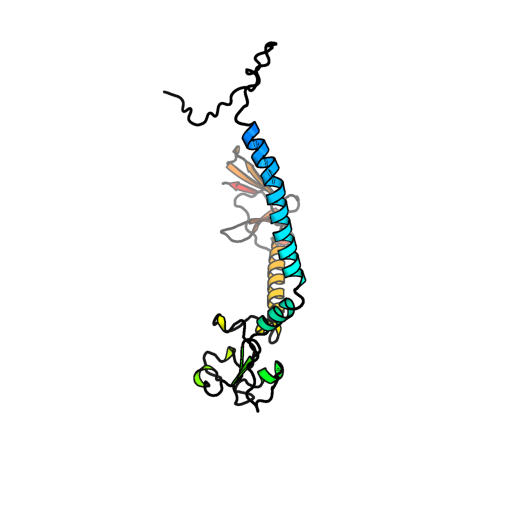.494 7.437 1.00 88.56 132 TYR A CA 1
ATOM 1036 C C . TYR A 1 132 ? -16.863 -6.664 8.159 1.00 88.56 132 TYR A C 1
ATOM 1038 O O . TYR A 1 132 ? -16.178 -6.444 9.154 1.00 88.56 132 TYR A O 1
ATOM 1046 N N . ARG A 1 133 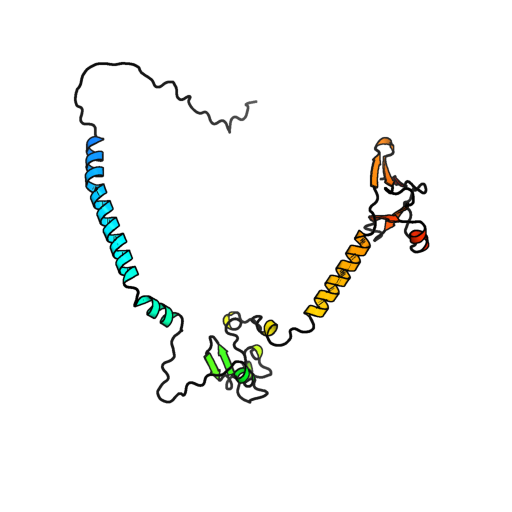? -16.978 -7.903 7.654 1.00 89.44 133 ARG A N 1
ATOM 1047 C CA . ARG A 1 133 ? -16.332 -9.095 8.243 1.00 89.44 133 ARG A CA 1
ATOM 1048 C C . ARG A 1 133 ? -14.828 -8.931 8.480 1.00 89.44 133 ARG A C 1
ATOM 1050 O O . ARG A 1 133 ? -14.297 -9.424 9.464 1.00 89.44 133 ARG A O 1
ATOM 1057 N N . HIS A 1 134 ? -14.147 -8.231 7.576 1.00 87.81 134 HIS A N 1
ATOM 1058 C CA . HIS A 1 134 ? -12.693 -8.017 7.582 1.00 87.81 134 HIS A CA 1
ATOM 1059 C C . HIS A 1 134 ? -12.180 -7.261 8.823 1.00 87.81 134 HIS A C 1
ATOM 1061 O O . HIS A 1 134 ? -10.977 -7.232 9.072 1.00 87.81 134 HIS A O 1
ATOM 1067 N N . PHE A 1 135 ? -13.089 -6.644 9.585 1.00 89.06 135 PHE A N 1
ATOM 1068 C CA . PHE A 1 135 ? -12.779 -5.907 10.806 1.00 89.06 135 PHE A CA 1
ATOM 1069 C C . PHE A 1 135 ? -12.962 -6.735 12.088 1.00 89.06 135 PHE A C 1
ATOM 1071 O O . PHE A 1 135 ? -12.656 -6.250 13.172 1.00 89.06 135 PHE A O 1
ATOM 1078 N N . ILE A 1 136 ? -13.465 -7.970 11.991 1.00 92.00 136 ILE A N 1
ATOM 1079 C CA . ILE A 1 136 ? -13.783 -8.802 13.155 1.00 92.00 136 ILE A CA 1
ATOM 1080 C C . ILE A 1 136 ? -12.598 -9.682 13.548 1.00 92.00 136 ILE A C 1
ATOM 1082 O O . ILE A 1 136 ? -11.930 -10.266 12.699 1.00 92.00 136 ILE A O 1
ATOM 1086 N N . GLY A 1 137 ? -12.354 -9.780 14.855 1.00 88.75 137 GLY A N 1
ATOM 1087 C CA . GLY A 1 137 ? -11.288 -10.590 15.445 1.00 88.75 137 GLY A CA 1
ATOM 1088 C C . GLY A 1 137 ? -9.884 -9.996 15.298 1.00 88.75 137 GLY A C 1
ATOM 1089 O O . GLY A 1 137 ? -8.908 -10.604 15.730 1.00 88.75 137 GLY A O 1
ATOM 1090 N N . VAL A 1 138 ? -9.756 -8.802 14.719 1.00 87.56 138 VAL A N 1
ATOM 1091 C CA . VAL A 1 138 ? -8.473 -8.129 14.488 1.00 87.56 138 VAL A CA 1
ATOM 1092 C C . VAL A 1 138 ? -8.603 -6.659 14.873 1.00 87.56 138 VAL A C 1
ATOM 1094 O O . VAL A 1 138 ? -9.650 -6.048 14.665 1.00 87.56 138 VAL A O 1
ATOM 1097 N N . ASP A 1 139 ? -7.540 -6.080 15.433 1.00 88.75 139 ASP A N 1
ATOM 1098 C CA . ASP A 1 139 ? -7.459 -4.629 15.612 1.00 88.75 139 ASP A CA 1
ATOM 1099 C C . ASP A 1 139 ? -7.190 -3.963 14.263 1.00 88.75 139 ASP A C 1
ATOM 1101 O O . ASP A 1 139 ? -6.114 -4.112 13.687 1.00 88.75 139 ASP A O 1
ATOM 1105 N N . ARG A 1 140 ? -8.196 -3.246 13.760 1.00 86.94 140 ARG A N 1
ATOM 1106 C CA . ARG A 1 140 ? -8.170 -2.554 12.466 1.00 86.94 140 ARG A CA 1
ATOM 1107 C C . ARG A 1 140 ? -8.308 -1.049 12.614 1.00 86.94 140 ARG A C 1
ATOM 1109 O O . ARG A 1 140 ? -8.790 -0.383 11.700 1.00 86.94 140 ARG A O 1
ATOM 1116 N N . SER A 1 141 ? -7.858 -0.493 13.735 1.00 85.56 141 SER A N 1
ATOM 1117 C CA . SER A 1 141 ? -7.868 0.949 14.021 1.00 85.56 141 SER A CA 1
ATOM 1118 C C . SER A 1 141 ? -7.492 1.833 12.824 1.00 85.56 141 SER A C 1
ATOM 1120 O O . SER A 1 141 ? -8.146 2.839 12.560 1.00 85.56 141 SER A O 1
ATOM 1122 N N . ARG A 1 142 ? -6.451 1.444 12.075 1.00 81.38 142 ARG A N 1
ATOM 1123 C CA . ARG A 1 142 ? -5.925 2.204 10.927 1.00 81.38 142 ARG A CA 1
ATOM 1124 C C . ARG A 1 142 ? -6.811 2.105 9.683 1.00 81.38 142 ARG A C 1
ATOM 1126 O O . ARG A 1 142 ? -6.969 3.080 8.953 1.00 81.38 142 ARG A O 1
ATOM 1133 N N . ALA A 1 143 ? -7.372 0.927 9.437 1.00 83.31 143 ALA A N 1
ATOM 1134 C CA . ALA A 1 143 ? -8.204 0.648 8.270 1.00 83.31 143 ALA A CA 1
ATOM 1135 C C . ALA A 1 143 ? -9.663 1.094 8.461 1.00 83.31 143 ALA A C 1
ATOM 1137 O O . ALA A 1 143 ? -10.347 1.422 7.495 1.00 83.31 143 ALA A O 1
ATOM 1138 N N . PHE A 1 144 ? -10.136 1.143 9.708 1.00 82.38 144 PHE A N 1
ATOM 1139 C CA . PHE A 1 144 ? -11.532 1.425 10.025 1.00 82.38 144 PHE A CA 1
ATOM 1140 C C . PHE A 1 144 ? -11.958 2.842 9.620 1.00 82.38 144 PHE A C 1
ATOM 1142 O O . PHE A 1 144 ? -13.015 3.014 9.018 1.00 82.38 144 PHE A O 1
ATOM 1149 N N . SER A 1 145 ? -11.127 3.854 9.891 1.00 79.81 145 SER A N 1
ATOM 1150 C CA . SER A 1 145 ? -11.445 5.258 9.581 1.00 79.81 145 SER A CA 1
ATOM 1151 C C . SER A 1 145 ? -11.437 5.570 8.084 1.00 79.81 145 SER A C 1
ATOM 1153 O O . SER A 1 145 ? -12.202 6.411 7.623 1.00 79.81 145 SER A O 1
ATOM 1155 N N . SER A 1 146 ? -10.586 4.887 7.318 1.00 78.50 146 SER A N 1
ATOM 1156 C CA . SER A 1 146 ? -10.456 5.067 5.869 1.00 78.50 146 SER A CA 1
ATOM 1157 C C . SER A 1 146 ? -11.404 4.172 5.065 1.00 78.50 146 SER A C 1
ATOM 1159 O O . SER A 1 146 ? -11.501 4.320 3.849 1.00 78.50 146 SER A O 1
ATOM 1161 N N . GLY A 1 147 ? -12.105 3.239 5.719 1.00 75.50 147 GLY A N 1
ATOM 1162 C CA . GLY A 1 147 ? -13.009 2.291 5.064 1.00 75.50 147 GLY A CA 1
ATOM 1163 C C . GLY A 1 147 ? -12.300 1.266 4.171 1.00 75.50 147 GLY A C 1
ATOM 1164 O O . GLY A 1 147 ? -12.959 0.522 3.442 1.00 75.50 147 GLY A O 1
ATOM 1165 N N . ILE A 1 148 ? -10.967 1.201 4.214 1.00 80.38 148 ILE A N 1
ATOM 1166 C CA . ILE A 1 148 ? -10.186 0.180 3.513 1.00 80.38 148 ILE A CA 1
ATOM 1167 C C . ILE A 1 148 ? -10.295 -1.144 4.274 1.00 80.38 148 ILE A C 1
ATOM 1169 O O . ILE A 1 148 ? -10.376 -1.171 5.495 1.00 80.38 148 ILE A O 1
ATOM 1173 N N . LYS A 1 149 ? -10.304 -2.277 3.568 1.00 82.00 149 LYS A N 1
ATOM 1174 C CA . LYS A 1 149 ? -10.501 -3.596 4.206 1.00 82.00 149 LYS A CA 1
ATOM 1175 C C . LYS A 1 149 ? -9.270 -4.100 4.967 1.00 82.00 149 LYS A C 1
ATOM 1177 O O . LYS A 1 149 ? -9.395 -4.983 5.807 1.00 82.00 149 LYS A O 1
ATOM 1182 N N . THR A 1 150 ? -8.090 -3.578 4.641 1.00 74.94 150 THR A N 1
ATOM 1183 C CA . THR A 1 150 ? -6.796 -4.051 5.143 1.00 74.94 150 THR A CA 1
ATOM 1184 C C . THR A 1 150 ? -5.897 -2.858 5.437 1.00 74.94 150 THR A C 1
ATOM 1186 O O . THR A 1 150 ? -5.786 -1.962 4.606 1.00 74.94 150 THR A O 1
ATOM 1189 N N . ASP A 1 151 ? -5.207 -2.868 6.572 1.00 70.81 151 ASP A N 1
ATOM 1190 C CA . ASP A 1 151 ? -4.221 -1.858 6.993 1.00 70.81 151 ASP A CA 1
ATOM 1191 C C . ASP A 1 151 ? -2.766 -2.262 6.704 1.00 70.81 151 ASP A C 1
ATOM 1193 O O . ASP A 1 151 ? -1.833 -1.590 7.136 1.00 70.81 151 ASP A O 1
ATOM 1197 N N . GLY A 1 152 ? -2.562 -3.358 5.972 1.00 65.25 152 GLY A N 1
ATOM 1198 C CA . GLY A 1 152 ? -1.234 -3.884 5.660 1.00 65.25 152 GLY A CA 1
ATOM 1199 C C . GLY A 1 152 ? -0.614 -4.752 6.764 1.00 65.25 152 GLY A C 1
ATOM 1200 O O . GLY A 1 152 ? 0.386 -5.419 6.510 1.00 65.25 152 GLY A O 1
ATOM 1201 N N . GLU A 1 153 ? -1.233 -4.838 7.945 1.00 63.16 153 GLU A N 1
ATOM 1202 C CA . GLU A 1 153 ? -0.802 -5.752 9.018 1.00 63.16 153 GLU A CA 1
ATOM 1203 C C . GLU A 1 153 ? -1.126 -7.226 8.675 1.00 63.16 153 GLU A C 1
ATOM 1205 O O . GLU A 1 153 ? -0.451 -8.159 9.103 1.00 63.16 153 GLU A O 1
ATOM 1210 N N . ASP A 1 154 ? -2.103 -7.476 7.795 1.00 57.47 154 ASP A N 1
ATOM 1211 C CA . ASP A 1 154 ? -2.357 -8.837 7.278 1.00 57.47 154 ASP A CA 1
ATOM 1212 C C . ASP A 1 154 ? -1.187 -9.391 6.461 1.00 57.47 154 ASP A C 1
ATOM 1214 O O . ASP A 1 154 ? -1.006 -10.607 6.354 1.00 57.47 154 ASP A O 1
ATOM 1218 N N . ILE A 1 155 ? -0.371 -8.499 5.899 1.00 51.50 155 ILE A N 1
ATOM 1219 C CA . ILE A 1 155 ? 0.811 -8.861 5.126 1.00 51.50 155 ILE A CA 1
ATOM 1220 C C . ILE A 1 155 ? 1.974 -9.227 6.060 1.00 51.50 155 ILE A C 1
ATOM 1222 O O . ILE A 1 155 ? 2.877 -9.956 5.651 1.00 51.50 155 ILE A O 1
ATOM 1226 N N . THR A 1 156 ? 1.960 -8.747 7.309 1.00 47.75 156 THR A N 1
ATOM 1227 C CA . THR A 1 156 ? 3.062 -8.928 8.260 1.00 47.75 156 THR A CA 1
ATOM 1228 C C . THR A 1 156 ? 2.902 -10.172 9.134 1.00 47.75 156 THR A C 1
ATOM 1230 O O . THR A 1 156 ? 3.914 -10.664 9.628 1.00 47.75 156 THR A O 1
ATOM 1233 N N . ILE A 1 157 ? 1.689 -10.730 9.299 1.00 50.06 157 ILE A N 1
ATOM 1234 C CA . ILE A 1 157 ? 1.459 -11.782 10.317 1.00 50.06 157 ILE A CA 1
ATOM 1235 C C . ILE A 1 157 ? 0.889 -13.110 9.794 1.00 50.06 157 ILE A C 1
ATOM 1237 O O . ILE A 1 157 ? 1.095 -14.132 10.442 1.00 50.06 157 ILE A O 1
ATOM 1241 N N . GLY A 1 158 ? 0.239 -13.170 8.627 1.00 42.91 158 GLY A N 1
ATOM 1242 C CA . GLY A 1 158 ? -0.525 -14.378 8.265 1.00 42.91 158 GLY A CA 1
ATOM 1243 C C . GLY A 1 158 ? -0.074 -15.184 7.048 1.00 42.91 158 GLY A C 1
ATOM 1244 O O . GLY A 1 158 ? -0.247 -16.396 7.041 1.00 42.91 158 GLY A O 1
ATOM 1245 N N . HIS A 1 159 ? 0.444 -14.557 5.988 1.00 47.88 159 HIS A N 1
ATOM 1246 C CA . HIS A 1 159 ? 0.485 -15.215 4.666 1.00 47.88 159 HIS A CA 1
ATOM 1247 C C . HIS A 1 159 ? 1.706 -14.845 3.812 1.00 47.88 159 HIS A C 1
ATOM 1249 O O . HIS A 1 159 ? 1.678 -14.903 2.582 1.00 47.88 159 HIS A O 1
ATOM 1255 N N . ALA A 1 160 ? 2.820 -14.487 4.447 1.00 51.03 160 ALA A N 1
ATOM 1256 C CA . ALA A 1 160 ? 4.045 -14.130 3.741 1.00 51.03 160 ALA A CA 1
ATOM 1257 C C . ALA A 1 160 ? 4.875 -15.342 3.268 1.00 51.03 160 ALA A C 1
ATOM 1259 O O . ALA A 1 160 ? 6.091 -15.292 3.366 1.00 51.03 160 ALA A O 1
ATOM 1260 N N . GLN A 1 161 ? 4.268 -16.401 2.715 1.00 59.22 161 GLN A N 1
ATOM 1261 C CA . GLN A 1 161 ? 4.909 -17.316 1.746 1.00 59.22 161 GLN A CA 1
ATOM 1262 C C . GLN A 1 161 ? 3.824 -17.867 0.803 1.00 59.22 161 GLN A C 1
ATOM 1264 O O . GLN A 1 161 ? 2.781 -18.270 1.311 1.00 59.22 161 GLN A O 1
ATOM 1269 N N . PRO A 1 162 ? 3.986 -17.855 -0.544 1.00 53.38 162 PRO A N 1
ATOM 1270 C CA . PRO A 1 162 ? 5.222 -17.925 -1.334 1.00 53.38 162 PRO A CA 1
ATOM 1271 C C . PRO A 1 162 ? 5.451 -16.726 -2.282 1.00 53.38 162 PRO A C 1
ATOM 1273 O O . PRO A 1 162 ? 6.318 -16.787 -3.156 1.00 53.38 162 PRO A O 1
ATOM 1276 N N . ILE A 1 163 ? 4.701 -15.625 -2.138 1.00 57.03 163 ILE A N 1
ATOM 1277 C CA . ILE A 1 163 ? 4.716 -14.524 -3.121 1.00 57.03 163 ILE A CA 1
ATOM 1278 C C . ILE A 1 163 ? 6.121 -13.927 -3.270 1.00 57.03 163 ILE A C 1
ATOM 1280 O O . ILE A 1 163 ? 6.608 -13.769 -4.387 1.00 57.03 163 ILE A O 1
ATOM 1284 N N . ILE A 1 164 ? 6.838 -13.697 -2.169 1.00 60.75 164 ILE A N 1
ATOM 1285 C CA . ILE A 1 164 ? 8.205 -13.162 -2.223 1.00 60.75 164 ILE A CA 1
ATOM 1286 C C . ILE A 1 164 ? 9.159 -14.121 -2.965 1.00 60.75 164 ILE A C 1
ATOM 1288 O O . ILE A 1 164 ? 10.031 -13.671 -3.708 1.00 60.75 164 ILE A O 1
ATOM 1292 N N . GLY A 1 165 ? 8.976 -15.438 -2.828 1.00 63.16 165 GLY A N 1
ATOM 1293 C CA . GLY A 1 165 ? 9.723 -16.435 -3.601 1.00 63.16 165 GLY A CA 1
ATOM 1294 C C . GLY A 1 165 ? 9.423 -16.337 -5.098 1.00 63.16 165 GLY A C 1
ATOM 1295 O O . GLY A 1 165 ? 10.348 -16.278 -5.910 1.00 63.16 165 GLY A O 1
ATOM 1296 N N . THR A 1 166 ? 8.142 -16.220 -5.461 1.00 73.62 166 THR A N 1
ATOM 1297 C CA . THR A 1 166 ? 7.725 -16.070 -6.864 1.00 73.62 166 THR A CA 1
ATOM 1298 C C . THR A 1 166 ? 8.217 -14.761 -7.486 1.00 73.62 166 THR A C 1
ATOM 1300 O O . THR A 1 166 ? 8.757 -14.784 -8.590 1.00 73.62 166 THR A O 1
ATOM 1303 N N . ILE A 1 167 ? 8.146 -13.638 -6.766 1.00 77.75 167 ILE A N 1
ATOM 1304 C CA . ILE A 1 167 ? 8.650 -12.340 -7.233 1.00 77.75 167 ILE A CA 1
ATOM 1305 C C . ILE A 1 167 ? 10.162 -12.410 -7.457 1.00 77.75 167 ILE A C 1
ATOM 1307 O O . ILE A 1 167 ? 10.635 -12.057 -8.534 1.00 77.75 167 ILE A O 1
ATOM 1311 N N . ARG A 1 168 ? 10.928 -12.948 -6.496 1.00 79.81 168 ARG A N 1
ATOM 1312 C CA . ARG A 1 168 ? 12.382 -13.125 -6.658 1.00 79.81 168 ARG A CA 1
ATOM 1313 C C . ARG A 1 168 ? 12.725 -14.027 -7.843 1.00 79.81 168 ARG A C 1
ATOM 1315 O O . ARG A 1 168 ? 13.688 -13.741 -8.545 1.00 79.81 168 ARG A O 1
ATOM 1322 N N . SER A 1 169 ? 11.956 -15.092 -8.081 1.00 81.69 169 SER A N 1
ATOM 1323 C CA . SER A 1 169 ? 12.184 -15.977 -9.231 1.00 81.69 169 SER A CA 1
ATOM 1324 C C . SER A 1 169 ? 11.942 -15.267 -10.566 1.00 81.69 169 SER A C 1
ATOM 1326 O O . SER A 1 169 ? 12.774 -15.378 -11.460 1.00 81.69 169 SER A O 1
ATOM 1328 N N . ARG A 1 170 ? 10.879 -14.455 -10.668 1.00 82.19 170 ARG A N 1
ATOM 1329 C CA . ARG A 1 170 ? 10.572 -13.670 -11.871 1.00 82.19 170 ARG A CA 1
ATOM 1330 C C . ARG A 1 170 ? 11.609 -12.584 -12.129 1.00 82.19 170 ARG A C 1
ATOM 1332 O O . ARG A 1 170 ? 12.023 -12.416 -13.266 1.00 82.19 170 ARG A O 1
ATOM 1339 N N . ILE A 1 171 ? 12.075 -11.902 -11.081 1.00 87.44 171 ILE A N 1
ATOM 1340 C CA . ILE A 1 171 ? 13.143 -10.899 -11.198 1.00 87.44 171 ILE A CA 1
ATOM 1341 C C . ILE A 1 171 ? 14.446 -11.553 -11.670 1.00 87.44 171 ILE A C 1
ATOM 1343 O O . ILE A 1 171 ? 15.071 -11.049 -12.593 1.00 87.44 171 ILE A O 1
ATOM 1347 N N . ARG A 1 172 ? 14.839 -12.702 -11.099 1.00 88.31 172 ARG A N 1
ATOM 1348 C CA . ARG A 1 172 ? 16.043 -13.428 -11.544 1.00 88.31 172 ARG A CA 1
ATOM 1349 C C . ARG A 1 172 ? 15.937 -13.909 -12.989 1.00 88.31 172 ARG A C 1
ATOM 1351 O O . ARG A 1 172 ? 16.923 -13.843 -13.707 1.00 88.31 172 ARG A O 1
ATOM 1358 N N . GLN A 1 173 ? 14.767 -14.387 -13.412 1.00 87.06 173 GLN A N 1
ATOM 1359 C CA . GLN A 1 173 ? 14.538 -14.820 -14.794 1.00 87.06 173 GLN A CA 1
ATOM 1360 C C . GLN A 1 173 ? 14.584 -13.648 -15.777 1.00 87.06 173 GLN A C 1
ATOM 1362 O O . GLN A 1 173 ? 15.252 -13.749 -16.800 1.00 87.06 173 GLN A O 1
ATOM 1367 N N . ALA A 1 174 ? 13.929 -12.532 -15.447 1.00 83.06 174 ALA A N 1
ATOM 1368 C CA . ALA A 1 174 ? 13.978 -11.320 -16.258 1.00 83.06 174 ALA A CA 1
ATOM 1369 C C . ALA A 1 174 ? 15.408 -10.768 -16.353 1.00 83.06 174 ALA A C 1
ATOM 1371 O O . ALA A 1 174 ? 15.856 -10.415 -17.437 1.00 83.06 174 ALA A O 1
ATOM 1372 N N . GLN A 1 175 ? 16.155 -10.770 -15.244 1.00 89.00 175 GLN A N 1
ATOM 1373 C CA . GLN A 1 175 ? 17.549 -10.340 -15.250 1.00 89.00 175 GLN A CA 1
ATOM 1374 C C . GLN A 1 175 ? 18.427 -11.281 -16.078 1.00 89.00 175 GLN A C 1
ATOM 1376 O O . GLN A 1 175 ? 19.227 -10.802 -16.863 1.00 89.00 175 GLN A O 1
ATOM 1381 N N . ALA A 1 176 ? 18.229 -12.601 -15.992 1.00 84.75 176 ALA A N 1
ATOM 1382 C CA . ALA A 1 176 ? 18.979 -13.556 -16.807 1.00 84.75 176 ALA A CA 1
ATOM 1383 C C . ALA A 1 176 ? 18.750 -13.344 -18.312 1.00 84.75 176 ALA A C 1
ATOM 1385 O O . ALA A 1 176 ? 19.692 -13.462 -19.087 1.00 84.75 176 ALA A O 1
ATOM 1386 N N . GLN A 1 177 ? 17.527 -12.991 -18.725 1.00 80.31 177 GLN A N 1
ATOM 1387 C CA . GLN A 1 177 ? 17.240 -12.627 -20.117 1.00 80.31 177 GLN A CA 1
ATOM 1388 C C . GLN A 1 177 ? 17.984 -11.350 -20.524 1.00 80.31 177 GLN A C 1
ATOM 1390 O O . GLN A 1 177 ? 18.679 -11.344 -21.539 1.00 80.31 177 GLN A O 1
ATOM 1395 N N . VAL A 1 178 ? 17.921 -10.309 -19.692 1.00 83.00 178 VAL A N 1
ATOM 1396 C CA . VAL A 1 178 ? 18.652 -9.053 -19.921 1.00 83.00 178 VAL A CA 1
ATOM 1397 C C . VAL A 1 178 ? 20.163 -9.286 -19.975 1.00 83.00 178 VAL A C 1
ATOM 1399 O O . VAL A 1 178 ? 20.824 -8.744 -20.852 1.00 83.00 178 VAL A O 1
ATOM 1402 N N . ASP A 1 179 ? 20.712 -10.125 -19.097 1.00 81.88 179 ASP A N 1
ATOM 1403 C CA . ASP A 1 179 ? 22.140 -10.436 -19.053 1.00 81.88 179 ASP A CA 1
ATOM 1404 C C . ASP A 1 179 ? 22.570 -11.235 -20.300 1.00 81.88 179 ASP A C 1
ATOM 1406 O O . ASP A 1 179 ? 23.640 -10.980 -20.848 1.00 81.88 179 ASP A O 1
ATOM 1410 N N . THR A 1 180 ? 21.730 -12.152 -20.809 1.00 78.69 180 THR A N 1
ATOM 1411 C CA . THR A 1 180 ? 22.003 -12.859 -22.077 1.00 78.69 180 THR A CA 1
ATOM 1412 C C . THR A 1 180 ? 21.940 -11.942 -23.294 1.00 78.69 180 THR A C 1
ATOM 1414 O O . THR A 1 180 ? 22.743 -12.094 -24.210 1.00 78.69 180 THR A O 1
ATOM 1417 N N . GLU A 1 181 ? 21.030 -10.967 -23.301 1.00 79.69 181 GLU A N 1
ATOM 1418 C CA . GLU A 1 181 ? 20.957 -9.951 -24.354 1.00 79.69 181 GLU A CA 1
ATOM 1419 C C . GLU A 1 181 ? 22.118 -8.951 -24.258 1.00 79.69 181 GLU A C 1
ATOM 1421 O O . GLU A 1 181 ? 22.646 -8.524 -25.282 1.00 79.69 181 GLU A O 1
ATOM 1426 N N . ALA A 1 182 ? 22.558 -8.611 -23.043 1.00 79.06 182 ALA A N 1
ATOM 1427 C CA . ALA A 1 182 ? 23.701 -7.736 -22.790 1.00 79.06 182 ALA A CA 1
ATOM 1428 C C . ALA A 1 182 ? 25.048 -8.411 -23.093 1.00 79.06 182 ALA A C 1
ATOM 1430 O O . ALA A 1 182 ? 26.020 -7.720 -23.395 1.00 79.06 182 ALA A O 1
ATOM 1431 N N . ALA A 1 183 ? 25.109 -9.745 -23.041 1.00 84.00 183 ALA A N 1
ATOM 1432 C CA . ALA A 1 183 ? 26.278 -10.516 -23.452 1.00 84.00 183 ALA A CA 1
ATOM 1433 C C . ALA A 1 183 ? 26.534 -10.450 -24.969 1.00 84.00 183 ALA A C 1
ATOM 1435 O O . ALA A 1 183 ? 27.638 -10.766 -25.414 1.00 84.00 183 ALA A O 1
ATOM 1436 N N . ILE A 1 184 ? 25.546 -10.020 -25.764 1.00 85.75 184 ILE A N 1
ATOM 1437 C CA . ILE A 1 184 ? 25.722 -9.781 -27.196 1.00 85.75 184 ILE A CA 1
ATOM 1438 C C . ILE A 1 184 ? 26.506 -8.478 -27.381 1.00 85.75 184 ILE A C 1
ATOM 1440 O O . ILE A 1 184 ? 26.036 -7.383 -27.067 1.00 85.75 184 ILE A O 1
ATOM 1444 N N . GLU A 1 185 ? 27.711 -8.593 -27.933 1.00 87.75 185 GLU A N 1
ATOM 1445 C CA . GLU A 1 185 ? 28.539 -7.436 -28.262 1.00 87.75 185 GLU A CA 1
ATOM 1446 C C . GLU A 1 185 ? 27.868 -6.593 -29.353 1.00 87.75 185 GLU A C 1
ATOM 1448 O O . GLU A 1 185 ? 27.492 -7.096 -30.417 1.00 87.75 185 GLU A O 1
ATOM 1453 N N . ARG A 1 186 ? 27.735 -5.289 -29.096 1.00 89.25 186 ARG A N 1
ATOM 1454 C CA . ARG A 1 186 ? 27.159 -4.340 -30.053 1.00 89.25 186 ARG A CA 1
ATOM 1455 C C . ARG A 1 186 ? 28.113 -4.086 -31.215 1.00 89.25 186 ARG A C 1
ATOM 1457 O O . ARG A 1 186 ? 29.321 -3.974 -31.033 1.00 89.25 186 ARG A O 1
ATOM 1464 N N . CYS A 1 187 ? 27.551 -3.912 -32.406 1.00 89.56 187 CYS A N 1
ATOM 1465 C CA . CYS A 1 187 ? 28.329 -3.506 -33.572 1.00 89.56 187 CYS A CA 1
ATOM 1466 C C . CYS A 1 187 ? 28.758 -2.036 -33.494 1.00 89.56 187 CYS A C 1
ATOM 1468 O O . CYS A 1 187 ? 28.027 -1.183 -32.987 1.00 89.56 187 CYS A O 1
ATOM 1470 N N . ASN A 1 188 ? 29.890 -1.724 -34.118 1.00 89.88 188 ASN A N 1
ATOM 1471 C CA . ASN A 1 188 ? 30.264 -0.356 -34.451 1.00 89.88 188 ASN A CA 1
ATOM 1472 C C . ASN A 1 188 ? 29.542 0.087 -35.726 1.00 89.88 188 ASN A C 1
ATOM 1474 O O . ASN A 1 188 ? 29.350 -0.716 -36.643 1.00 89.88 188 ASN A O 1
ATOM 1478 N N . MET A 1 189 ? 29.189 1.371 -35.807 1.00 87.31 189 MET A N 1
ATOM 1479 C CA . MET A 1 189 ? 28.564 1.961 -36.989 1.00 87.31 189 MET A CA 1
ATOM 1480 C C . MET A 1 189 ? 29.170 3.323 -37.328 1.00 87.31 189 MET A C 1
ATOM 1482 O O . MET A 1 189 ? 29.434 4.133 -36.442 1.00 87.31 189 MET A O 1
ATOM 1486 N N . GLN A 1 190 ? 29.363 3.584 -38.617 1.00 88.81 190 GLN A N 1
ATOM 1487 C CA . GLN A 1 190 ? 29.825 4.865 -39.140 1.00 88.81 190 GLN A CA 1
ATOM 1488 C C . GLN A 1 190 ? 29.006 5.235 -40.362 1.00 88.81 190 GLN A C 1
ATOM 1490 O O . GLN A 1 190 ? 28.873 4.451 -41.298 1.00 88.81 190 GLN A O 1
ATOM 1495 N N . TRP A 1 191 ? 28.467 6.446 -40.355 1.00 85.62 191 TRP A N 1
ATOM 1496 C CA . TRP A 1 191 ? 27.792 6.999 -41.515 1.00 85.62 191 TRP A CA 1
ATOM 1497 C C . TRP A 1 191 ? 28.802 7.659 -42.457 1.00 85.62 191 TRP A C 1
ATOM 1499 O O . TRP A 1 191 ? 29.739 8.323 -42.006 1.00 85.62 191 TRP A O 1
ATOM 1509 N N . THR A 1 192 ? 28.623 7.469 -43.763 1.00 84.06 192 THR A N 1
ATOM 1510 C CA . THR A 1 192 ? 29.487 8.044 -44.798 1.00 84.06 192 THR A CA 1
ATOM 1511 C C . THR A 1 192 ? 28.642 8.828 -45.797 1.00 84.06 192 THR A C 1
ATOM 1513 O O . THR A 1 192 ? 27.822 8.247 -46.507 1.00 84.06 192 THR A O 1
ATOM 1516 N N . ALA A 1 193 ? 28.871 10.144 -45.864 1.00 81.00 193 ALA A N 1
ATOM 1517 C CA . ALA A 1 193 ? 28.108 11.074 -46.699 1.00 81.00 193 ALA A CA 1
ATOM 1518 C C . ALA A 1 193 ? 28.197 10.749 -48.192 1.00 81.00 193 ALA A C 1
ATOM 1520 O O . ALA A 1 193 ? 27.179 10.707 -48.875 1.00 81.00 193 ALA A O 1
ATOM 1521 N N . ASP A 1 194 ? 29.405 10.450 -48.671 1.00 74.38 194 ASP A N 1
ATOM 1522 C CA . ASP A 1 194 ? 29.690 10.235 -50.095 1.00 74.38 194 ASP A CA 1
ATOM 1523 C C . ASP A 1 194 ? 29.010 8.980 -50.659 1.00 74.38 194 ASP A C 1
ATOM 1525 O O . ASP A 1 194 ? 28.754 8.884 -51.856 1.00 74.38 194 ASP A O 1
ATOM 1529 N N . ALA A 1 195 ? 28.705 8.016 -49.787 1.00 69.94 195 ALA A N 1
ATOM 1530 C CA . ALA A 1 195 ? 28.039 6.768 -50.139 1.00 69.94 195 ALA A CA 1
ATOM 1531 C C . ALA A 1 195 ? 26.541 6.760 -49.785 1.00 69.94 195 ALA A C 1
ATOM 1533 O O . ALA A 1 195 ? 25.851 5.810 -50.145 1.00 69.94 195 ALA A O 1
ATOM 1534 N N . GLY A 1 196 ? 26.041 7.767 -49.052 1.00 80.69 196 GLY A N 1
ATOM 1535 C CA . GLY A 1 196 ? 24.666 7.781 -48.538 1.00 80.69 196 GLY A CA 1
ATOM 1536 C C . GLY A 1 196 ? 24.319 6.544 -47.699 1.00 80.69 196 GLY A C 1
ATOM 1537 O O . GLY A 1 196 ? 23.191 6.061 -47.741 1.00 80.69 196 GLY A O 1
ATOM 1538 N N . ALA A 1 197 ? 25.300 5.973 -46.993 1.00 81.81 197 ALA A N 1
ATOM 1539 C CA . ALA A 1 197 ? 25.154 4.668 -46.358 1.00 81.81 197 ALA A CA 1
ATOM 1540 C C . ALA A 1 197 ? 25.860 4.585 -44.999 1.00 81.81 197 ALA A C 1
ATOM 1542 O O . ALA A 1 197 ? 26.861 5.258 -44.737 1.00 81.81 197 ALA A O 1
ATOM 1543 N N . THR A 1 198 ? 25.343 3.711 -44.136 1.00 85.25 198 THR A N 1
ATOM 1544 C CA . THR A 1 198 ? 25.927 3.389 -42.833 1.00 85.25 198 THR A CA 1
ATOM 1545 C C . THR A 1 198 ? 26.730 2.100 -42.933 1.00 85.25 198 THR A C 1
ATOM 1547 O O . THR A 1 198 ? 26.190 1.038 -43.237 1.00 85.25 198 THR A O 1
ATOM 1550 N N . THR A 1 199 ? 28.026 2.178 -42.641 1.00 85.19 199 THR A N 1
ATOM 1551 C CA . THR A 1 199 ? 28.911 1.015 -42.549 1.00 85.19 199 THR A CA 1
ATOM 1552 C C . THR A 1 199 ? 28.897 0.457 -41.132 1.00 85.19 199 THR A C 1
ATOM 1554 O O . THR A 1 199 ? 29.079 1.202 -40.172 1.00 85.19 199 THR A O 1
ATOM 1557 N N . ILE A 1 200 ? 28.715 -0.854 -41.001 1.00 89.44 200 ILE A N 1
ATOM 1558 C CA . ILE A 1 200 ? 28.616 -1.581 -39.735 1.00 89.44 200 ILE A CA 1
ATOM 1559 C C . ILE A 1 200 ? 29.693 -2.675 -39.681 1.00 89.44 200 ILE A C 1
ATOM 1561 O O . ILE A 1 200 ? 29.870 -3.424 -40.650 1.00 89.44 200 ILE A O 1
ATOM 1565 N N . TRP A 1 201 ? 30.411 -2.778 -38.557 1.00 89.38 201 TRP A N 1
ATOM 1566 C CA . TRP A 1 201 ? 31.467 -3.778 -38.335 1.00 89.38 201 TRP A CA 1
ATOM 1567 C C . TRP A 1 201 ? 31.625 -4.159 -36.852 1.00 89.38 201 TRP A C 1
ATOM 1569 O O . TRP A 1 201 ? 31.122 -3.473 -35.966 1.00 89.38 201 TRP A O 1
ATOM 1579 N N . CYS A 1 202 ? 32.346 -5.248 -36.581 1.00 90.12 202 CYS A N 1
ATOM 1580 C CA . CYS A 1 202 ? 32.667 -5.731 -35.230 1.00 90.12 202 CYS A CA 1
ATOM 1581 C C . CYS A 1 202 ? 34.088 -5.335 -34.811 1.00 90.12 202 CYS A C 1
ATOM 1583 O O . CYS A 1 202 ? 34.942 -5.157 -35.681 1.00 90.12 202 CYS A O 1
ATOM 1585 N N . GLN A 1 203 ? 34.361 -5.197 -33.505 1.00 87.81 203 GLN A N 1
ATOM 1586 C CA . GLN A 1 203 ? 35.732 -4.939 -33.032 1.00 87.81 203 GLN A CA 1
ATOM 1587 C C . GLN A 1 203 ? 36.646 -6.136 -33.314 1.00 87.81 203 GLN A C 1
ATOM 1589 O O . GLN A 1 203 ? 37.744 -5.966 -33.846 1.00 87.81 203 GLN A O 1
ATOM 1594 N N . ASP A 1 204 ? 36.159 -7.346 -33.037 1.00 87.31 204 ASP A N 1
ATOM 1595 C CA . ASP A 1 204 ? 36.885 -8.582 -33.313 1.00 87.31 204 ASP A CA 1
ATOM 1596 C C . ASP A 1 204 ? 36.782 -9.004 -34.786 1.00 87.31 204 ASP A C 1
ATOM 1598 O O . ASP A 1 204 ? 35.695 -9.180 -35.340 1.00 87.31 204 ASP A O 1
ATOM 1602 N N . ALA A 1 205 ? 37.930 -9.281 -35.413 1.00 82.06 205 ALA A N 1
ATOM 1603 C CA . ALA A 1 205 ? 38.021 -9.696 -36.820 1.00 82.06 205 ALA A CA 1
ATOM 1604 C C . ALA A 1 205 ? 37.515 -11.131 -37.108 1.00 82.06 205 ALA A C 1
ATOM 1606 O O . ALA A 1 205 ? 37.407 -11.534 -38.278 1.00 82.06 205 ALA A O 1
ATOM 1607 N N . SER A 1 206 ? 37.254 -11.909 -36.053 1.00 84.62 206 SER A N 1
ATOM 1608 C CA . SER A 1 206 ? 36.675 -13.259 -36.086 1.00 84.62 206 SER A CA 1
ATOM 1609 C C . SER A 1 206 ? 35.145 -13.266 -35.971 1.00 84.62 206 SER A C 1
ATOM 1611 O O . SER A 1 206 ? 34.534 -14.318 -36.173 1.00 84.62 206 SER A O 1
ATOM 1613 N N . LYS A 1 207 ? 34.528 -12.114 -35.669 1.00 87.38 207 LYS A N 1
ATOM 1614 C CA . LYS A 1 207 ? 33.079 -11.949 -35.523 1.00 87.38 207 LYS A CA 1
ATOM 1615 C C . LYS A 1 207 ? 32.467 -11.268 -36.744 1.00 87.38 207 LYS A C 1
ATOM 1617 O O . LYS A 1 207 ? 33.128 -10.548 -37.491 1.00 87.38 207 LYS A O 1
ATOM 1622 N N . TYR A 1 208 ? 31.177 -11.506 -36.927 1.00 87.62 208 TYR A N 1
ATOM 1623 C CA . TYR A 1 208 ? 30.395 -11.070 -38.072 1.00 87.62 208 TYR A CA 1
ATOM 1624 C C . TYR A 1 208 ? 29.155 -10.303 -37.589 1.00 87.62 208 TYR A C 1
ATOM 1626 O O . TYR A 1 208 ? 28.436 -10.809 -36.721 1.00 87.62 208 TYR A O 1
ATOM 1634 N N . PRO A 1 209 ? 28.864 -9.112 -38.142 1.00 89.38 209 PRO A N 1
ATOM 1635 C CA . PRO A 1 209 ? 27.700 -8.332 -37.738 1.00 89.38 209 PRO A CA 1
ATOM 1636 C C . PRO A 1 209 ? 26.409 -8.958 -38.285 1.00 89.38 209 PRO A C 1
ATOM 1638 O O . PRO A 1 209 ? 26.323 -9.303 -39.470 1.00 89.38 209 PRO A O 1
ATOM 1641 N N . ARG A 1 210 ? 25.388 -9.094 -37.435 1.00 88.56 210 ARG A N 1
ATOM 1642 C CA . ARG A 1 210 ? 24.032 -9.531 -37.807 1.00 88.56 210 ARG A CA 1
ATOM 1643 C C . ARG A 1 210 ? 22.966 -8.675 -37.144 1.00 88.56 210 ARG A C 1
ATOM 1645 O O . ARG A 1 210 ? 23.209 -8.043 -36.116 1.00 88.56 210 ARG A O 1
ATOM 1652 N N . ALA A 1 211 ? 21.785 -8.668 -37.751 1.00 85.69 211 ALA A N 1
ATOM 1653 C CA . ALA A 1 211 ? 20.591 -8.114 -37.139 1.00 85.69 211 ALA A CA 1
ATOM 1654 C C . ALA A 1 211 ? 19.950 -9.167 -36.223 1.00 85.69 211 ALA A C 1
ATOM 1656 O O . ALA A 1 211 ? 19.804 -10.324 -36.615 1.00 85.69 211 ALA A O 1
ATOM 1657 N N . TYR A 1 212 ? 19.560 -8.767 -35.016 1.00 83.31 212 TYR A N 1
ATOM 1658 C CA . TYR A 1 212 ? 18.812 -9.597 -34.072 1.00 83.31 212 TYR A CA 1
ATOM 1659 C C . TYR A 1 212 ? 17.682 -8.780 -33.430 1.00 83.31 212 TYR A C 1
ATOM 1661 O O . TYR A 1 212 ? 17.728 -7.550 -33.409 1.00 83.31 212 TYR A O 1
ATOM 1669 N N . GLY A 1 213 ? 16.650 -9.455 -32.926 1.00 78.19 213 GLY A N 1
ATOM 1670 C CA . GLY A 1 213 ? 15.439 -8.811 -32.406 1.00 78.19 213 GLY A CA 1
ATOM 1671 C C . GLY A 1 213 ? 14.256 -8.888 -33.374 1.00 78.19 213 GLY A C 1
ATOM 1672 O O . GLY A 1 213 ? 14.226 -9.725 -34.275 1.00 78.19 213 GLY A O 1
ATOM 1673 N N . SER A 1 214 ? 13.250 -8.043 -33.146 1.00 74.69 214 SER A N 1
ATOM 1674 C CA . SER A 1 214 ? 12.021 -8.021 -33.952 1.00 74.69 214 SER A CA 1
ATOM 1675 C C . SER A 1 214 ? 12.255 -7.352 -35.311 1.00 74.69 214 SER A C 1
ATOM 1677 O O . SER A 1 214 ? 13.120 -6.484 -35.426 1.00 74.69 214 SER A O 1
ATOM 1679 N N . SER A 1 215 ? 11.445 -7.693 -36.320 1.00 68.75 215 SER A N 1
ATOM 1680 C CA . SER A 1 215 ? 11.467 -7.053 -37.648 1.00 68.75 215 SER A CA 1
ATOM 1681 C C . SER A 1 215 ? 11.336 -5.532 -37.579 1.00 68.75 215 SER A C 1
ATOM 1683 O O . SER A 1 215 ? 11.908 -4.827 -38.405 1.00 68.75 215 SER A O 1
ATOM 1685 N N . ASP A 1 216 ? 10.609 -5.049 -36.571 1.00 73.25 216 ASP A N 1
ATOM 1686 C CA . ASP A 1 216 ? 10.261 -3.638 -36.406 1.00 73.25 216 ASP A CA 1
ATOM 1687 C C . ASP A 1 216 ? 11.273 -2.889 -35.520 1.00 73.25 216 ASP A C 1
ATOM 1689 O O . ASP A 1 216 ? 11.260 -1.663 -35.463 1.00 73.25 216 ASP A O 1
ATOM 1693 N N . ASN A 1 217 ? 12.158 -3.615 -34.823 1.00 76.69 217 ASN A N 1
ATOM 1694 C CA . ASN A 1 217 ? 13.180 -3.051 -33.939 1.00 76.69 217 ASN A CA 1
ATOM 1695 C C . ASN A 1 217 ? 14.437 -3.936 -33.927 1.00 76.69 217 ASN A C 1
ATOM 1697 O O . ASN A 1 217 ? 14.780 -4.560 -32.918 1.00 76.69 217 ASN A O 1
ATOM 1701 N N . SER A 1 218 ? 15.091 -4.035 -35.083 1.00 78.38 218 SER A N 1
ATOM 1702 C CA . SER A 1 218 ? 16.303 -4.834 -35.247 1.00 78.38 218 SER A CA 1
ATOM 1703 C C . SER A 1 218 ? 17.516 -4.117 -34.653 1.00 78.38 218 SER A C 1
ATOM 1705 O O . SER A 1 218 ? 17.840 -2.997 -35.054 1.00 78.38 218 SER A O 1
ATOM 1707 N N . MET A 1 219 ? 18.221 -4.782 -33.744 1.00 85.44 219 MET A N 1
ATOM 1708 C CA . MET A 1 219 ? 19.491 -4.333 -33.177 1.00 85.44 219 MET A CA 1
ATOM 1709 C C . MET A 1 219 ? 20.663 -5.018 -33.886 1.00 85.44 219 MET A C 1
ATOM 1711 O O . MET A 1 219 ? 20.517 -6.117 -34.424 1.00 85.44 219 MET A O 1
ATOM 1715 N N . CYS A 1 220 ? 21.840 -4.388 -33.878 1.00 87.00 220 CYS A N 1
ATOM 1716 C CA . CYS A 1 220 ? 23.050 -5.009 -34.413 1.00 87.00 220 CYS A CA 1
ATOM 1717 C C . CYS A 1 220 ? 23.870 -5.691 -33.321 1.00 87.00 220 CYS A C 1
ATOM 1719 O O . CYS A 1 220 ? 24.232 -5.049 -32.332 1.00 87.00 220 CYS A O 1
ATOM 1721 N N . GLY A 1 221 ? 24.209 -6.961 -33.549 1.00 90.25 221 GLY A N 1
ATOM 1722 C CA . GLY A 1 221 ? 25.097 -7.752 -32.701 1.00 90.25 221 GLY A CA 1
ATOM 1723 C C . GLY A 1 221 ? 26.220 -8.424 -33.493 1.00 90.25 221 GLY A C 1
ATOM 1724 O O . GLY A 1 221 ? 26.085 -8.688 -34.691 1.00 90.25 221 GLY A O 1
ATOM 1725 N N . CYS A 1 222 ? 27.330 -8.696 -32.815 1.00 90.25 222 CYS A N 1
ATOM 1726 C CA . CYS A 1 222 ? 28.514 -9.348 -33.364 1.00 90.25 222 CYS A CA 1
ATOM 1727 C C . CYS A 1 222 ? 28.592 -10.813 -32.929 1.00 90.25 222 CYS A C 1
ATOM 1729 O O . CYS A 1 222 ? 28.734 -11.097 -31.745 1.00 90.25 222 CYS A O 1
ATOM 1731 N N . PHE A 1 223 ? 28.543 -11.735 -33.894 1.00 89.50 223 PHE A N 1
ATOM 1732 C CA . PHE A 1 223 ? 28.456 -13.177 -33.638 1.00 89.50 223 PHE A CA 1
ATOM 1733 C C . PHE A 1 223 ? 29.609 -13.950 -34.280 1.00 89.50 223 PHE A C 1
ATOM 1735 O O . PHE A 1 223 ? 30.145 -13.567 -35.323 1.00 89.50 223 PHE A O 1
ATOM 1742 N N . THR A 1 224 ? 29.987 -15.066 -33.671 1.00 89.44 224 THR A N 1
ATOM 1743 C CA . THR A 1 224 ? 30.987 -16.004 -34.195 1.00 89.44 224 THR A CA 1
ATOM 1744 C C . THR A 1 224 ? 30.379 -16.963 -35.223 1.00 89.44 224 THR A C 1
ATOM 1746 O O . THR A 1 224 ? 29.169 -17.178 -35.274 1.00 89.44 224 THR A O 1
ATOM 1749 N N . THR A 1 225 ? 31.215 -17.605 -36.044 1.00 84.44 225 THR A N 1
ATOM 1750 C CA . THR A 1 225 ? 30.753 -18.589 -37.045 1.00 84.44 225 THR A CA 1
ATOM 1751 C C . THR A 1 225 ? 30.004 -19.771 -36.428 1.00 84.44 225 THR A C 1
ATOM 1753 O O . THR A 1 225 ? 29.096 -20.312 -37.051 1.00 84.44 225 THR A O 1
ATOM 1756 N N . THR A 1 226 ? 30.358 -20.157 -35.201 1.00 84.19 226 THR A N 1
ATOM 1757 C CA . THR A 1 226 ? 29.714 -21.255 -34.467 1.00 84.19 226 THR A CA 1
ATOM 1758 C C . THR A 1 226 ? 28.305 -20.874 -34.002 1.00 84.19 226 THR A C 1
ATOM 1760 O O . THR A 1 226 ? 27.375 -21.674 -34.100 1.00 84.19 226 THR A O 1
ATOM 1763 N N . GLU A 1 227 ? 28.114 -19.631 -33.555 1.00 83.75 227 GLU A N 1
ATOM 1764 C CA . GLU A 1 227 ? 26.800 -19.107 -33.153 1.00 83.75 227 GLU A CA 1
ATOM 1765 C C . GLU A 1 227 ? 25.880 -18.927 -34.364 1.00 83.75 227 GLU A C 1
ATOM 1767 O O . GLU A 1 227 ? 24.704 -19.284 -34.307 1.00 83.75 227 GLU A O 1
ATOM 1772 N N . LEU A 1 228 ? 26.433 -18.477 -35.494 1.00 81.06 228 LEU A N 1
ATOM 1773 C CA . LEU A 1 228 ? 25.710 -18.331 -36.762 1.00 81.06 228 LEU A CA 1
ATOM 1774 C C . LEU A 1 228 ? 25.251 -19.662 -37.359 1.00 81.06 228 LEU A C 1
ATOM 1776 O O . LEU A 1 228 ? 24.218 -19.716 -38.017 1.00 81.06 228 LEU A O 1
ATOM 1780 N N . ALA A 1 229 ? 25.999 -20.741 -37.128 1.00 79.00 229 ALA A N 1
ATOM 1781 C CA . ALA A 1 229 ? 25.573 -22.080 -37.529 1.00 79.00 229 ALA A CA 1
ATOM 1782 C C . ALA A 1 229 ? 24.369 -22.575 -36.705 1.00 79.00 229 ALA A C 1
ATOM 1784 O O . ALA A 1 229 ? 23.635 -23.454 -37.150 1.00 79.00 229 ALA A O 1
ATOM 1785 N N . THR A 1 230 ? 24.168 -22.009 -35.512 1.00 78.06 230 THR A N 1
ATOM 1786 C CA . THR A 1 230 ? 23.130 -22.427 -34.561 1.00 78.06 230 THR A CA 1
ATOM 1787 C C . THR A 1 230 ? 21.880 -21.544 -34.645 1.00 78.06 230 THR A C 1
ATOM 1789 O O . THR A 1 230 ? 20.768 -22.031 -34.447 1.00 78.06 230 THR A O 1
ATOM 1792 N N . GLN A 1 231 ? 22.034 -20.252 -34.950 1.00 75.38 231 GLN A N 1
ATOM 1793 C CA . GLN A 1 231 ? 20.941 -19.280 -35.026 1.00 75.38 231 GLN A CA 1
ATOM 1794 C C . GLN A 1 231 ? 20.828 -18.699 -36.441 1.00 75.38 231 GLN A C 1
ATOM 1796 O O . GLN A 1 231 ? 21.755 -18.064 -36.940 1.00 75.38 231 GLN A O 1
ATOM 1801 N N . ASN A 1 232 ? 19.667 -18.878 -37.080 1.00 76.69 232 ASN A N 1
ATOM 1802 C CA . ASN A 1 232 ? 19.379 -18.340 -38.412 1.00 76.69 232 ASN A CA 1
ATOM 1803 C C . ASN A 1 232 ? 19.077 -16.829 -38.344 1.00 76.69 232 ASN A C 1
ATOM 1805 O O . ASN A 1 232 ? 17.923 -16.406 -38.410 1.00 76.69 232 ASN A O 1
ATOM 1809 N N . LEU A 1 233 ? 20.123 -16.026 -38.134 1.00 80.38 233 LEU A N 1
ATOM 1810 C CA . LEU A 1 233 ? 20.040 -14.573 -37.989 1.00 80.38 233 LEU A CA 1
ATOM 1811 C C . LEU A 1 233 ? 20.067 -13.873 -39.362 1.00 80.38 233 LEU A C 1
ATOM 1813 O O . LEU A 1 233 ? 20.933 -14.187 -40.187 1.00 80.38 233 LEU A O 1
ATOM 1817 N N . PRO A 1 234 ? 19.170 -12.901 -39.619 1.00 77.81 234 PRO A N 1
ATOM 1818 C CA . PRO A 1 234 ? 19.103 -12.216 -40.903 1.00 77.81 234 PRO A CA 1
ATOM 1819 C C . PRO A 1 234 ? 20.369 -11.398 -41.200 1.00 77.81 234 PRO A C 1
ATOM 1821 O O . PRO A 1 234 ? 20.912 -10.682 -40.351 1.00 77.81 234 PRO A O 1
ATOM 1824 N N . LEU A 1 235 ? 20.827 -11.498 -42.450 1.00 78.12 235 LEU A N 1
ATOM 1825 C CA . LEU A 1 235 ? 21.903 -10.678 -43.002 1.00 78.12 235 LEU A CA 1
ATOM 1826 C C . LEU A 1 235 ? 21.353 -9.300 -43.408 1.00 78.12 235 LEU A C 1
ATOM 1828 O O . LEU A 1 235 ? 20.235 -9.205 -43.920 1.00 78.12 235 LEU A O 1
ATOM 1832 N N . TYR A 1 236 ? 22.141 -8.233 -43.245 1.00 75.31 236 TYR A N 1
ATOM 1833 C CA . TYR A 1 236 ? 21.779 -6.942 -43.835 1.00 75.31 236 TYR A CA 1
ATOM 1834 C C . TYR A 1 236 ? 21.853 -7.011 -45.370 1.00 75.31 236 TYR A C 1
ATOM 1836 O O . TYR A 1 236 ? 22.676 -7.731 -45.935 1.00 75.31 236 TYR A O 1
ATOM 1844 N N . LYS A 1 237 ? 20.997 -6.235 -46.051 1.00 67.31 237 LYS A N 1
ATOM 1845 C CA . LYS A 1 237 ? 20.769 -6.314 -47.509 1.00 67.31 237 LYS A CA 1
ATOM 1846 C C . LYS A 1 237 ? 22.023 -6.121 -48.381 1.00 67.31 237 LYS A C 1
ATOM 1848 O O . LYS A 1 237 ? 22.034 -6.611 -49.503 1.00 67.31 237 LYS A O 1
ATOM 1853 N N . ALA A 1 238 ? 23.059 -5.436 -47.889 1.00 69.50 238 ALA A N 1
ATOM 1854 C CA . ALA A 1 238 ? 24.317 -5.212 -48.606 1.00 69.50 238 ALA A CA 1
ATOM 1855 C C . ALA A 1 238 ? 25.535 -5.442 -47.686 1.00 69.50 238 ALA A C 1
ATOM 1857 O O . ALA A 1 238 ? 26.231 -4.519 -47.265 1.00 69.50 238 ALA A O 1
ATOM 1858 N N . CYS A 1 239 ? 25.786 -6.710 -47.352 1.00 68.88 239 CYS A N 1
ATOM 1859 C CA . CYS A 1 239 ? 26.978 -7.124 -46.613 1.00 68.88 239 CYS A CA 1
ATOM 1860 C C . CYS A 1 239 ? 28.023 -7.768 -47.521 1.00 68.88 239 CYS A C 1
ATOM 1862 O O . CYS A 1 239 ? 27.765 -8.798 -48.136 1.00 68.88 239 CYS A O 1
ATOM 1864 N N . THR A 1 240 ? 29.240 -7.224 -47.506 1.00 66.31 240 THR A N 1
ATOM 1865 C CA . THR A 1 240 ? 30.447 -8.048 -47.663 1.00 66.31 240 THR A CA 1
ATOM 1866 C C . THR A 1 240 ? 30.704 -8.760 -46.341 1.00 66.31 240 THR A C 1
ATOM 1868 O O . THR A 1 240 ? 30.492 -8.152 -45.296 1.00 66.31 240 THR A O 1
ATOM 1871 N N . ASP A 1 241 ? 31.155 -10.018 -46.358 1.00 64.38 241 ASP A N 1
ATOM 1872 C CA . ASP A 1 241 ? 31.150 -10.921 -45.193 1.00 64.38 241 ASP A CA 1
ATOM 1873 C C . ASP A 1 241 ? 31.511 -10.251 -43.854 1.00 64.38 241 ASP A C 1
ATOM 1875 O O . ASP A 1 241 ? 30.817 -10.458 -42.867 1.00 64.38 241 ASP A O 1
ATOM 1879 N N . LYS A 1 242 ? 32.521 -9.370 -43.816 1.00 73.06 242 LYS A N 1
ATOM 1880 C CA . LYS A 1 242 ? 32.997 -8.706 -42.585 1.00 73.06 242 LYS A CA 1
ATOM 1881 C C . LYS A 1 242 ? 32.622 -7.226 -42.417 1.00 73.06 242 LYS A C 1
ATOM 1883 O O . LYS A 1 242 ? 32.915 -6.648 -41.372 1.00 73.06 242 LYS A O 1
ATOM 1888 N N . ARG A 1 243 ? 32.017 -6.591 -43.423 1.00 77.62 243 ARG A N 1
ATOM 1889 C CA . ARG A 1 243 ? 31.578 -5.185 -43.382 1.00 77.62 243 ARG A CA 1
ATOM 1890 C C . ARG A 1 243 ? 30.264 -5.030 -44.130 1.00 77.62 243 ARG A C 1
ATOM 1892 O O . ARG A 1 243 ? 30.188 -5.325 -45.323 1.00 77.62 243 ARG A O 1
ATOM 1899 N N . CYS A 1 244 ? 29.256 -4.532 -43.428 1.00 78.75 244 CYS A N 1
ATOM 1900 C CA . CYS A 1 244 ? 27.933 -4.313 -43.991 1.00 78.75 244 CYS A CA 1
ATOM 1901 C C . CYS A 1 244 ? 27.720 -2.840 -44.287 1.00 78.75 244 CYS A C 1
ATOM 1903 O O . CYS A 1 244 ? 27.947 -2.009 -43.416 1.00 78.75 244 CYS A O 1
ATOM 1905 N N . VAL A 1 245 ? 27.281 -2.526 -45.500 1.00 77.88 245 VAL A N 1
ATOM 1906 C CA . VAL A 1 245 ? 26.926 -1.172 -45.921 1.00 77.88 245 VAL A CA 1
ATOM 1907 C C . VAL A 1 245 ? 25.414 -1.145 -46.064 1.00 77.88 245 VAL A C 1
ATOM 1909 O O . VAL A 1 245 ? 24.858 -1.784 -46.949 1.00 77.88 245 VAL A O 1
ATOM 1912 N N . VAL A 1 246 ? 24.728 -0.458 -45.159 1.00 76.12 246 VAL A N 1
ATOM 1913 C CA . VAL A 1 246 ? 23.269 -0.342 -45.189 1.00 76.12 246 VAL A CA 1
ATOM 1914 C C . VAL A 1 246 ? 22.916 0.999 -45.834 1.00 76.12 246 VAL A C 1
ATOM 1916 O O . VAL A 1 246 ? 23.287 2.032 -45.271 1.00 76.12 246 VAL A O 1
ATOM 1919 N N . PRO A 1 247 ? 22.258 1.016 -47.009 1.00 71.06 247 PRO A N 1
ATOM 1920 C CA . PRO A 1 247 ? 21.762 2.260 -47.590 1.00 71.06 247 PRO A CA 1
ATOM 1921 C C . PRO A 1 247 ? 20.652 2.833 -46.700 1.00 71.06 247 PRO A C 1
ATOM 1923 O O . PRO A 1 247 ? 19.843 2.064 -46.171 1.00 71.06 247 PRO A O 1
ATOM 1926 N N . SER A 1 248 ? 20.658 4.155 -46.507 1.00 61.62 248 SER A N 1
ATOM 1927 C CA . SER A 1 248 ? 19.650 4.875 -45.713 1.00 61.62 248 SER A CA 1
ATOM 1928 C C . SER A 1 248 ? 18.287 4.916 -46.389 1.00 61.62 248 SER A C 1
ATOM 1930 O O . SER A 1 248 ? 18.280 5.142 -47.621 1.00 61.62 248 SER A O 1
#

Foldseek 3Di:
DDDDPPDDDDDDDPPPPDPDDDDDDDDDDPDPVVVVVVVCVVVVVVVVVVVVCVVVVVVVVVVVCPPVVVVVVCVVPPDPPPPDPPDDDDQDDLVRLLCQLCPNDVWWWAAAPSDIDTCSVVCCQCNPPHPQSLRTSHYPNPCVVVVHSDPCVCCVPPDVPDVVVVVVVVVVVVVVVVVVVVVFAAWDWDDDPVQQWIKTAHPDPQWFWFWDDDPVDTGIGTHHPVVCVVDVTDDAPADDRGMRIHHD

Sequence (248 aa):
MPADDSNLVRHRRRLDLDPGNDDDNDGVVETPLDDAEDLVWTWLPLALVAFAVVALGSMYFISSHDHMTSYFHTIHHGPRFIMTDGQREVRLSRQELASYNGVDKSKLYLAILGQVFDVTAGARHYGVNGAYRHFIGVDRSRAFSSGIKTDGEDITIGHAQPIIGTIRSRIRQAQAQVDTEAAIERCNMQWTADAGATTIWCQDASKYPRAYGSSDNSMCGCFTTTELATQNLPLYKACTDKRCVVPS

Organism: Aphanomyces astaci (NCBI:txid112090)

pLDDT: mean 75.25, std 14.7, range [42.09, 95.81]

Secondary structure (DSSP, 8-state):
-----TT---PPPTTS---------------TTHHHHHHHHHHHHHHHHHHHHHHHHHHHHHHTGGGHHHHHHHHHS-------TT----PPPHHHHHT-BSSSSS-BEEEETTEEEE-GGGHHHHSTTSTTGGGBSSB-HHHHHHT-S--STHHHHT--SSHHHHHHHHHHHHHHHHHHHHTSPBPEEEEEGGGTEEEEE-SSTT-EEEEEEETTEEEEEEE-HHHHHHS-PPPPTTEETTEEEEE-

InterPro domains:
  IPR001199 Cytochrome b5-like heme/steroid binding domain [PF00173] (94-151)
  IPR001199 Cytochrome b5-like heme/steroid binding domain [SM01117] (92-168)
  IPR036400 Cytochrome b5-like heme/steroid binding domain superfamily [G3DSA:3.10.120.10] (84-178)
  IPR036400 Cytochrome b5-like heme/steroid binding domain superfamily [SSF55856] (91-151)
  IPR050577 MAPR/Neuferricin/Neudesin-like [PTHR10281] (86-156)

Radius of gyration: 42.78 Å; chains: 1; b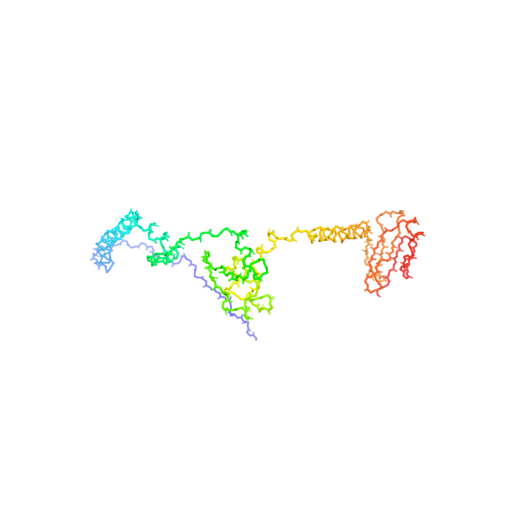ounding box: 64×101×90 Å